Protein AF-A0A948E7R2-F1 (afdb_monomer_lite)

pLDDT: mean 78.19, std 18.69, range [34.69, 97.69]

Sequence (208 aa):
MSPHKNHPVTVGALVSLSLVLFASCGERYSVSENITEEPVVVERSRKVDMLFVIDNSLSSSSPQSLLTSQFAELVRVLRETPGGLPDLHIGVTTTDLGAAPYKIPSCETQGGDGGRLLKGADNNCTNPVGQNYIVDITPARCTVERDNEDQRLCLHHNCTAVNCDPALFPSGGGDNEPAGLQLYTDENGCPRCRNYDRESLKAVFMCL

Foldseek 3Di:
DDDDDDDDDDDDDDDDDDDDDDDDPPPPPPPPPPPPPPPPPPPPQLEDEEEAEDEPPPDDDPPLVVCLVVVVVVQVVCQPPAQGHGWYKYFYHYPLQAPPPDCDVVRRPHRTRVRDTAQADVNPHPPLAPDSIKTKHAFADWDWDADPVGNSATPDIPDDQVSLAQVRDDPPDHDGDDPPFGWDQDPRRGIITISDPPDDPSRSVSRD

Radius of gyration: 34.2 Å; chains: 1; bounding box: 47×87×113 Å

Structure (mmCIF, N/CA/C/O backbone):
data_AF-A0A948E7R2-F1
#
_entry.id   AF-A0A948E7R2-F1
#
loop_
_atom_site.group_PDB
_atom_site.id
_atom_site.type_symbol
_atom_site.label_atom_id
_atom_site.label_alt_id
_atom_site.label_comp_id
_atom_site.label_asym_id
_atom_site.label_entity_id
_atom_site.label_seq_id
_atom_site.pdbx_PDB_ins_code
_atom_site.Cartn_x
_atom_site.Cartn_y
_atom_site.Cartn_z
_atom_site.occupancy
_atom_site.B_iso_or_equiv
_atom_site.auth_seq_id
_atom_site.auth_comp_id
_atom_site.auth_asym_id
_atom_site.auth_atom_id
_atom_site.pdbx_PDB_model_num
ATOM 1 N N . MET A 1 1 ? -13.802 52.605 79.609 1.00 38.91 1 MET A N 1
ATOM 2 C CA . MET A 1 1 ? -12.868 53.742 79.739 1.00 38.91 1 MET A CA 1
ATOM 3 C C . MET A 1 1 ? -12.376 54.143 78.355 1.00 38.91 1 MET A C 1
ATOM 5 O O . MET A 1 1 ? -11.602 53.398 77.773 1.00 38.91 1 MET A O 1
ATOM 9 N N . SER A 1 2 ? -12.820 55.286 77.827 1.00 43.69 2 SER A N 1
ATOM 10 C CA . SER A 1 2 ? -12.013 56.051 76.856 1.00 43.69 2 SER A CA 1
ATOM 11 C C . SER A 1 2 ? -10.837 56.693 77.616 1.00 43.69 2 SER A C 1
ATOM 13 O O . SER A 1 2 ? -10.952 56.844 78.838 1.00 43.69 2 SER A O 1
ATOM 15 N N . PRO A 1 3 ? -9.725 57.084 76.966 1.00 45.56 3 PRO A N 1
ATOM 16 C CA . PRO A 1 3 ? -9.742 58.363 76.247 1.00 45.56 3 PRO A CA 1
ATOM 17 C C . PRO A 1 3 ? -8.817 58.410 75.015 1.00 45.56 3 PRO A C 1
ATOM 19 O O . PRO A 1 3 ? -7.668 57.993 75.067 1.00 45.56 3 PRO A O 1
ATOM 22 N N . HIS A 1 4 ? -9.264 59.043 73.933 1.00 38.91 4 HIS A N 1
ATOM 23 C CA . HIS A 1 4 ? -8.344 59.651 72.972 1.00 38.91 4 HIS A CA 1
ATOM 24 C C . HIS A 1 4 ? -8.796 61.083 72.714 1.00 38.91 4 HIS A C 1
ATOM 26 O O . HIS A 1 4 ? -9.960 61.338 72.410 1.00 38.91 4 HIS A O 1
ATOM 32 N N . LYS A 1 5 ? -7.867 62.014 72.942 1.00 42.50 5 LYS A N 1
ATOM 33 C CA . LYS A 1 5 ? -8.038 63.459 72.821 1.00 42.50 5 LYS A CA 1
ATOM 34 C C . LYS A 1 5 ? -7.177 63.952 71.655 1.00 42.50 5 LYS A C 1
ATOM 36 O O . LYS A 1 5 ? -6.073 63.465 71.439 1.00 42.50 5 LYS A O 1
ATOM 41 N N . ASN A 1 6 ? -7.767 64.887 70.926 1.00 40.12 6 ASN A N 1
ATOM 42 C CA . ASN A 1 6 ? -7.401 65.451 69.627 1.00 40.12 6 ASN A CA 1
ATOM 43 C C . ASN A 1 6 ? -6.081 66.242 69.621 1.00 40.12 6 ASN A C 1
ATOM 45 O O . ASN A 1 6 ? -5.729 66.809 70.653 1.00 40.12 6 ASN A O 1
ATOM 49 N N . HIS A 1 7 ? -5.457 66.414 68.443 1.00 38.66 7 HIS A N 1
ATOM 50 C CA . HIS A 1 7 ? -5.364 67.707 67.723 1.00 38.66 7 HIS A CA 1
ATOM 51 C C . HIS A 1 7 ? -4.535 67.615 66.405 1.00 38.66 7 HIS A C 1
ATOM 53 O O . HIS A 1 7 ? -3.902 66.590 66.169 1.00 38.66 7 HIS A O 1
ATOM 59 N N . PRO A 1 8 ? -4.620 68.626 65.506 1.00 57.41 8 PRO A N 1
ATOM 60 C CA . PRO A 1 8 ? -4.554 68.501 64.046 1.00 57.41 8 PRO A CA 1
ATOM 61 C C . PRO A 1 8 ? -3.314 69.185 63.446 1.00 57.41 8 PRO A C 1
ATOM 63 O O . PRO A 1 8 ? -2.658 69.951 64.143 1.00 57.41 8 PRO A O 1
ATOM 66 N N . VAL A 1 9 ? -3.074 69.034 62.135 1.00 45.12 9 VAL A N 1
ATOM 67 C CA . VAL A 1 9 ? -2.303 70.017 61.343 1.00 45.12 9 VAL A CA 1
ATOM 68 C C . VAL A 1 9 ? -2.821 70.101 59.897 1.00 45.12 9 VAL A C 1
ATOM 70 O O . VAL A 1 9 ? -3.310 69.136 59.318 1.00 45.12 9 VAL A O 1
ATOM 73 N N . THR A 1 10 ? -2.724 71.321 59.385 1.00 40.59 10 THR A N 1
ATOM 74 C CA . THR A 1 10 ? -3.260 71.989 58.198 1.00 40.59 10 THR A CA 1
ATOM 75 C C . THR A 1 10 ? -2.296 72.043 56.991 1.00 40.59 10 THR A C 1
ATOM 77 O O . THR A 1 10 ? -1.094 72.152 57.185 1.00 40.59 10 THR A O 1
ATOM 80 N N . VAL A 1 11 ? -2.886 72.168 55.786 1.00 42.88 11 VAL A N 1
ATOM 81 C CA . VAL A 1 11 ? -2.523 73.043 54.628 1.00 42.88 11 VAL A CA 1
ATOM 82 C C . VAL A 1 11 ? -1.308 72.733 53.724 1.00 42.88 11 VAL A C 1
ATOM 84 O O . VAL A 1 11 ? -0.178 72.601 54.173 1.00 42.88 11 VAL A O 1
ATOM 87 N N . GLY A 1 12 ? -1.573 72.854 52.408 1.00 34.69 12 GLY A N 1
ATOM 88 C CA . GLY A 1 12 ? -0.636 73.264 51.343 1.00 34.69 12 GLY A CA 1
ATOM 89 C C . GLY A 1 12 ? -0.285 72.143 50.359 1.00 34.69 12 GLY A C 1
ATOM 90 O O . GLY A 1 12 ? -0.140 71.007 50.776 1.00 34.69 12 GLY A O 1
ATOM 91 N N . ALA A 1 13 ? -0.079 72.324 49.055 1.00 39.47 13 ALA A N 1
ATOM 92 C CA . ALA A 1 13 ? -0.287 73.377 48.061 1.00 39.47 13 ALA A CA 1
ATOM 93 C C . ALA A 1 13 ? 0.091 72.737 46.696 1.00 39.47 13 ALA A C 1
ATOM 95 O O . ALA A 1 13 ? 0.878 71.797 46.679 1.00 39.47 13 ALA A O 1
ATOM 96 N N . LEU A 1 14 ? -0.402 73.315 45.590 1.00 40.69 14 LEU A N 1
ATOM 97 C CA . LEU A 1 14 ? 0.104 73.211 44.202 1.00 40.69 14 LEU A CA 1
ATOM 98 C C . LEU A 1 14 ? 0.048 71.842 43.498 1.00 40.69 14 LEU A C 1
ATOM 100 O O . LEU A 1 14 ? 0.834 70.974 43.828 1.00 40.69 14 LEU A O 1
ATOM 104 N N . VAL A 1 15 ? -0.716 71.741 42.399 1.00 41.75 15 VAL A N 1
ATOM 105 C CA . VAL A 1 15 ? -0.177 71.338 41.080 1.00 41.75 15 VAL A CA 1
ATOM 106 C C . VAL A 1 15 ? -1.030 71.981 39.983 1.00 41.75 15 VAL A C 1
ATOM 108 O O . VAL A 1 15 ? -2.256 71.897 39.977 1.00 41.75 15 VAL A O 1
ATOM 111 N N . SER A 1 16 ? -0.341 72.668 39.081 1.00 43.84 16 SER A N 1
ATOM 112 C CA . SER A 1 16 ? -0.829 73.312 37.872 1.00 43.84 16 SER A CA 1
ATOM 113 C C . SER A 1 16 ? -0.722 72.391 36.651 1.00 43.84 16 SER A C 1
ATOM 115 O O . SER A 1 16 ? 0.009 71.405 36.654 1.00 43.84 16 SER A O 1
ATOM 117 N N . LEU A 1 17 ? -1.363 72.854 35.574 1.00 43.69 17 LEU A N 1
ATOM 118 C CA . LEU A 1 17 ? -1.094 72.567 34.163 1.00 43.69 17 LEU A CA 1
ATOM 119 C C . LEU A 1 17 ? -2.011 71.536 33.488 1.00 43.69 17 LEU A C 1
ATOM 121 O O . LEU A 1 17 ? -1.749 70.340 33.411 1.00 43.69 17 LEU A O 1
ATOM 125 N N . SER A 1 18 ? -3.091 72.091 32.936 1.00 44.38 18 SER A N 1
ATOM 126 C CA . SER A 1 18 ? -4.000 71.483 31.973 1.00 44.38 18 SER A CA 1
ATOM 127 C C . SER A 1 18 ? -3.259 70.937 30.751 1.00 44.38 18 SER A C 1
ATOM 129 O O . SER A 1 18 ? -2.649 71.696 29.996 1.00 44.38 18 SER A O 1
ATOM 131 N N . LEU A 1 19 ? -3.397 69.632 30.517 1.00 45.38 19 LEU A N 1
ATOM 132 C CA . LEU A 1 19 ? -3.100 68.990 29.242 1.00 45.38 19 LEU A CA 1
ATOM 133 C C . LEU A 1 19 ? -4.418 68.857 28.466 1.00 45.38 19 LEU A C 1
ATOM 135 O O . LEU A 1 19 ? -5.336 68.158 28.894 1.00 45.38 19 LEU A O 1
ATOM 139 N N . VAL A 1 20 ? -4.528 69.570 27.347 1.00 55.97 20 VAL A N 1
ATOM 140 C CA . VAL A 1 20 ? -5.668 69.486 26.426 1.00 55.97 20 VAL A CA 1
ATOM 141 C C . VAL A 1 20 ? -5.597 68.139 25.703 1.00 55.97 20 VAL A C 1
ATOM 143 O O . VAL A 1 20 ? -4.775 67.962 24.807 1.00 55.97 20 VAL A O 1
ATOM 146 N N . LEU A 1 21 ? -6.445 67.184 26.091 1.00 50.78 21 LEU A N 1
ATOM 147 C CA . LEU A 1 21 ? -6.711 65.991 25.289 1.00 50.78 21 LEU A CA 1
ATOM 148 C C . LEU A 1 21 ? -7.877 66.279 24.343 1.00 50.78 21 LEU A C 1
ATOM 150 O O . LEU A 1 21 ? -8.996 66.550 24.773 1.00 50.78 21 LEU A O 1
ATOM 154 N N . PHE A 1 22 ? -7.597 66.213 23.043 1.00 46.28 22 PHE A N 1
ATOM 155 C CA . PHE A 1 22 ? -8.612 66.197 22.000 1.00 46.28 22 PHE A CA 1
ATOM 156 C C . PHE A 1 22 ? -9.535 64.994 22.218 1.00 46.28 22 PHE A C 1
ATOM 158 O O . PHE A 1 22 ? -9.115 63.843 22.098 1.00 46.28 22 PHE A O 1
ATOM 165 N N . ALA A 1 23 ? -10.80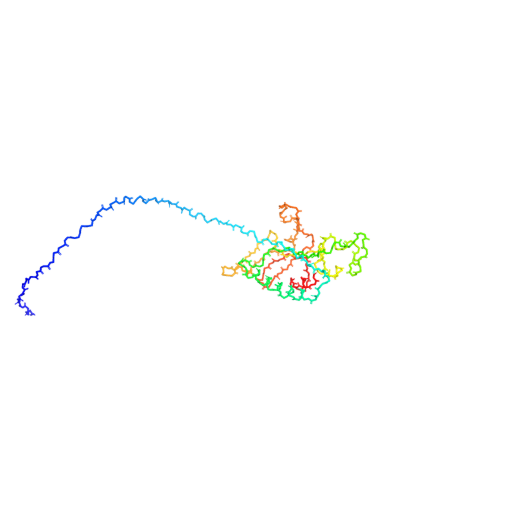1 65.262 22.527 1.00 51.78 23 ALA A N 1
ATOM 166 C CA . ALA A 1 23 ? -11.851 64.262 22.461 1.00 51.78 23 ALA A CA 1
ATOM 167 C C . ALA A 1 23 ? -12.117 63.934 20.983 1.00 51.78 23 ALA A C 1
ATOM 169 O O . ALA A 1 23 ? -12.860 64.637 20.304 1.00 51.78 23 ALA A O 1
ATOM 170 N N . SER A 1 24 ? -11.497 62.871 20.471 1.00 42.41 24 SER A N 1
ATOM 171 C CA . SER A 1 24 ? -12.031 62.159 19.312 1.00 42.41 24 SER A CA 1
ATOM 172 C C . SER A 1 24 ? -12.995 61.102 19.843 1.00 42.41 24 SER A C 1
ATOM 174 O O . SER A 1 24 ? -12.583 60.012 20.237 1.00 42.41 24 SER A O 1
ATOM 176 N N . CYS A 1 25 ? -14.288 61.427 19.891 1.00 53.16 25 CYS A N 1
ATOM 177 C CA . CYS A 1 25 ? -15.311 60.387 19.853 1.00 53.16 25 CYS A CA 1
ATOM 178 C C . CYS A 1 25 ? -15.358 59.871 18.414 1.00 53.16 25 CYS A C 1
ATOM 180 O O . CYS A 1 25 ? -16.133 60.350 17.592 1.00 53.16 25 CYS A O 1
ATOM 182 N N . GLY A 1 26 ? -14.479 58.926 18.088 1.00 49.81 26 GLY A N 1
ATOM 183 C CA . GLY A 1 26 ? -14.780 57.993 17.015 1.00 49.81 26 GLY A CA 1
ATOM 184 C C . GLY A 1 26 ? -15.913 57.114 17.519 1.00 49.81 26 GLY A C 1
ATOM 185 O O . GLY A 1 26 ? -15.701 56.344 18.457 1.00 49.81 26 GLY A O 1
ATOM 186 N N . GLU A 1 27 ? -17.108 57.279 16.954 1.00 49.50 27 GLU A N 1
ATOM 187 C CA . GLU A 1 27 ? -18.241 56.385 17.179 1.00 49.50 27 GLU A CA 1
ATOM 188 C C . GLU A 1 27 ? -17.737 54.955 16.947 1.00 49.50 27 GLU A C 1
ATOM 190 O O . GLU A 1 27 ? -17.432 54.559 15.818 1.00 49.50 27 GLU A O 1
ATOM 195 N N . ARG A 1 28 ? -17.545 54.185 18.023 1.00 47.19 28 ARG A N 1
ATOM 196 C CA . ARG A 1 28 ? -17.219 52.768 17.894 1.00 47.19 28 ARG A CA 1
ATOM 197 C C . ARG A 1 28 ? -18.498 52.078 17.458 1.00 47.19 28 ARG A C 1
ATOM 199 O O . ARG A 1 28 ? -19.268 51.610 18.288 1.00 47.19 28 ARG A O 1
ATOM 206 N N . TYR A 1 29 ? -18.725 52.037 16.152 1.00 45.72 29 TYR A N 1
ATOM 207 C CA . TYR A 1 29 ? -19.696 51.131 15.573 1.00 45.72 29 TYR A CA 1
ATOM 208 C C . TYR A 1 29 ? -19.147 49.715 15.749 1.00 45.72 29 TYR A C 1
ATOM 210 O O . TYR A 1 29 ? -18.348 49.224 14.953 1.00 45.72 29 TYR A O 1
ATOM 218 N N . SER A 1 30 ? -19.503 49.081 16.861 1.00 44.69 30 SER A N 1
ATOM 219 C CA . SER A 1 30 ? -19.332 47.648 17.025 1.00 44.69 30 SER A CA 1
ATOM 220 C C . SER A 1 30 ? -20.336 46.977 16.097 1.00 44.69 30 SER A C 1
ATOM 222 O O . SER A 1 30 ? -21.501 46.806 16.460 1.00 44.69 30 SER A O 1
ATOM 224 N N . VAL A 1 31 ? -19.893 46.614 14.891 1.00 51.75 31 VAL A N 1
ATOM 225 C CA . VAL A 1 31 ? -20.566 45.554 14.147 1.00 51.75 31 VAL A CA 1
ATOM 226 C C . VAL A 1 31 ? -20.395 44.306 15.000 1.00 51.75 31 VAL A C 1
ATOM 228 O O . VAL A 1 31 ? -19.332 43.694 15.032 1.00 51.75 31 VAL A O 1
ATOM 231 N N . SER A 1 32 ? -21.425 43.975 15.770 1.00 51.28 32 SER A N 1
ATOM 232 C CA . SER A 1 32 ? -21.581 42.632 16.305 1.00 51.28 32 SER A CA 1
ATOM 233 C C . SER A 1 32 ? -21.959 41.752 15.122 1.00 51.28 32 SER A C 1
ATOM 235 O O . SER A 1 32 ? -23.129 41.412 14.946 1.00 51.28 32 SER A O 1
ATOM 237 N N . GLU A 1 33 ? -20.989 41.426 14.267 1.00 54.66 33 GLU A N 1
ATOM 238 C CA . GLU A 1 33 ? -21.146 40.256 13.422 1.00 54.66 33 GLU A CA 1
ATOM 239 C C . GLU A 1 33 ? -21.198 39.086 14.395 1.00 54.66 33 GLU A C 1
ATOM 241 O O . GLU A 1 33 ? -20.201 38.709 15.008 1.00 54.66 33 GLU A O 1
ATOM 246 N N . ASN A 1 34 ? -22.401 38.554 14.596 1.00 52.09 34 ASN A N 1
ATOM 247 C CA . ASN A 1 34 ? -22.571 37.203 15.096 1.00 52.09 34 ASN A CA 1
ATOM 248 C C . ASN A 1 34 ? -22.001 36.291 13.999 1.00 52.09 34 ASN A C 1
ATOM 250 O O . ASN A 1 34 ? -22.745 35.719 13.200 1.00 52.09 34 ASN A O 1
ATOM 254 N N . ILE A 1 35 ? -20.670 36.225 13.900 1.00 58.62 35 ILE A N 1
ATOM 255 C CA . ILE A 1 35 ? -19.986 35.211 13.113 1.00 58.62 35 ILE A CA 1
ATOM 256 C C . ILE A 1 35 ? -20.282 33.927 13.863 1.00 58.62 35 ILE A C 1
ATOM 258 O O . ILE A 1 35 ? -19.648 33.584 14.858 1.00 58.62 35 ILE A O 1
ATOM 262 N N . THR A 1 36 ? -21.350 33.269 13.433 1.00 57.88 36 THR A N 1
ATOM 263 C CA . THR A 1 36 ? -21.585 31.889 13.807 1.00 57.88 36 THR A CA 1
ATOM 264 C C . THR A 1 36 ? -20.515 31.142 13.031 1.00 57.88 36 THR A C 1
ATOM 266 O O . THR A 1 36 ? -20.666 30.919 11.832 1.00 57.88 36 THR A O 1
ATOM 269 N N . GLU A 1 37 ? -19.373 30.888 13.670 1.00 64.50 37 GLU A N 1
ATOM 270 C CA . GLU A 1 37 ? -18.406 29.918 13.171 1.00 64.50 37 GLU A CA 1
ATOM 271 C C . GLU A 1 37 ? -19.122 28.566 13.199 1.00 64.50 37 GLU A C 1
ATOM 273 O O . GLU A 1 37 ? -19.055 27.823 14.175 1.00 64.50 37 GLU A O 1
ATOM 278 N N . GLU A 1 38 ? -19.902 28.269 12.158 1.00 64.94 38 GLU A N 1
ATOM 279 C CA . GLU A 1 38 ? -20.261 26.888 11.897 1.00 64.94 38 GLU A CA 1
ATOM 280 C C . GLU A 1 38 ? -18.937 26.164 11.656 1.00 64.94 38 GLU A C 1
ATOM 282 O O . GLU A 1 38 ? -18.190 26.556 10.750 1.00 64.94 38 GLU A O 1
ATOM 287 N N . PRO A 1 39 ? -18.588 25.156 12.474 1.00 60.91 39 PRO A N 1
ATOM 288 C CA . PRO A 1 39 ? -17.403 24.373 12.214 1.00 60.91 39 PRO A CA 1
ATOM 289 C C . PRO A 1 39 ? -17.608 23.728 10.849 1.00 60.91 39 PRO A C 1
ATOM 291 O O . PRO A 1 39 ? -18.424 22.821 10.689 1.00 60.91 39 PRO A O 1
ATOM 294 N N . VAL A 1 40 ? -16.883 24.217 9.845 1.00 60.34 40 VAL A N 1
ATOM 295 C CA . VAL A 1 40 ? -16.792 23.532 8.565 1.00 60.34 40 VAL A CA 1
ATOM 296 C C . VAL A 1 40 ? -16.076 22.223 8.867 1.00 60.34 40 VAL A C 1
ATOM 298 O O . VAL A 1 40 ? -14.850 22.179 8.986 1.00 60.34 40 VAL A O 1
ATOM 301 N N . VAL A 1 41 ? -16.853 21.154 9.045 1.00 54.31 41 VAL A N 1
ATOM 302 C CA . VAL A 1 41 ? -16.334 19.791 9.102 1.00 54.31 41 VAL A CA 1
ATOM 303 C C . VAL A 1 41 ? -15.856 19.477 7.694 1.00 54.31 41 VAL A C 1
ATOM 305 O O . VAL A 1 41 ? -16.598 18.997 6.840 1.00 54.31 41 VAL A O 1
ATOM 308 N N . VAL A 1 42 ? -14.603 19.832 7.414 1.00 52.81 42 VAL A N 1
ATOM 309 C CA . VAL A 1 42 ? -13.914 19.320 6.239 1.00 52.81 42 VAL A CA 1
ATOM 310 C C . VAL A 1 42 ? -13.680 17.845 6.530 1.00 52.81 42 VAL A C 1
ATOM 312 O O . VAL A 1 42 ? -12.720 17.490 7.216 1.00 52.81 42 VAL A O 1
ATOM 315 N N . GLU A 1 43 ? -14.576 16.993 6.033 1.00 53.50 43 GLU A N 1
ATOM 316 C CA . GLU A 1 43 ? -14.342 15.556 5.895 1.00 53.50 43 GLU A CA 1
ATOM 317 C C . GLU A 1 43 ? -13.110 15.390 5.000 1.00 53.50 43 GLU A C 1
ATOM 319 O O . GLU A 1 43 ? -13.190 15.345 3.770 1.00 53.50 43 GLU A O 1
ATOM 324 N N . ARG A 1 44 ? -11.921 15.419 5.611 1.00 60.19 44 ARG A N 1
ATOM 325 C CA . ARG A 1 44 ? -10.674 15.189 4.894 1.00 60.19 44 ARG A CA 1
ATOM 326 C C . ARG A 1 44 ? -10.725 13.758 4.395 1.00 60.19 44 ARG A C 1
ATOM 328 O O . ARG A 1 44 ? -10.590 12.831 5.186 1.00 60.19 44 ARG A O 1
ATOM 335 N N . SER A 1 45 ? -10.899 13.593 3.085 1.00 68.56 45 SER A N 1
ATOM 336 C CA . SER A 1 45 ? -10.689 12.307 2.426 1.00 68.56 45 SER A CA 1
ATOM 337 C C . SER A 1 45 ? -9.314 11.780 2.835 1.00 68.56 45 SER A C 1
ATOM 339 O O . SER A 1 45 ? -8.296 12.421 2.575 1.00 68.56 45 SER A O 1
ATOM 341 N N . ARG A 1 46 ? -9.286 10.636 3.525 1.00 84.50 46 ARG A N 1
ATOM 342 C CA . ARG A 1 46 ? -8.054 9.970 3.971 1.00 84.50 46 ARG A CA 1
ATOM 343 C C . ARG A 1 46 ? -7.672 8.854 3.008 1.00 84.50 46 ARG A C 1
ATOM 345 O O . ARG A 1 46 ? -7.319 7.770 3.447 1.00 84.50 46 ARG A O 1
ATOM 352 N N . LYS A 1 47 ? -7.792 9.129 1.710 1.00 88.56 47 LYS A N 1
ATOM 353 C CA . LYS A 1 47 ? -7.445 8.219 0.618 1.00 88.56 47 LYS A CA 1
ATOM 354 C C . LYS A 1 47 ? -6.214 8.747 -0.093 1.00 88.56 47 LYS A C 1
ATOM 356 O O . LYS A 1 47 ? -6.180 9.929 -0.440 1.00 88.56 47 LYS A O 1
ATOM 361 N N . VAL A 1 48 ? -5.208 7.900 -0.254 1.00 90.31 48 VAL A N 1
ATOM 362 C CA . VAL A 1 48 ? -3.931 8.276 -0.849 1.00 90.31 48 VAL A CA 1
ATOM 363 C C . VAL A 1 48 ? -3.490 7.203 -1.832 1.00 90.31 48 VAL A C 1
ATOM 365 O O . VAL A 1 48 ? -3.152 6.088 -1.440 1.00 90.31 48 VAL A O 1
ATOM 368 N N . ASP A 1 49 ? -3.404 7.602 -3.094 1.00 92.94 49 ASP A N 1
ATOM 369 C CA . ASP A 1 49 ? -2.804 6.801 -4.151 1.00 92.94 49 ASP A CA 1
ATOM 370 C C . ASP A 1 49 ? -1.346 7.235 -4.332 1.00 92.94 49 ASP A C 1
ATOM 372 O O . ASP A 1 49 ? -1.046 8.423 -4.493 1.00 92.94 49 ASP A O 1
ATOM 376 N N . MET A 1 50 ? -0.420 6.282 -4.289 1.00 92.94 50 MET A N 1
ATOM 377 C CA . MET A 1 50 ? 1.010 6.524 -4.464 1.00 92.94 50 MET A CA 1
ATOM 378 C C . MET A 1 50 ? 1.537 5.723 -5.646 1.00 92.94 50 MET A C 1
ATOM 380 O O . MET A 1 50 ? 1.472 4.495 -5.656 1.00 92.94 50 MET A O 1
ATOM 384 N N . LEU A 1 51 ? 2.118 6.419 -6.620 1.00 94.31 51 LEU A N 1
ATOM 385 C CA . LEU A 1 51 ? 2.828 5.799 -7.732 1.00 94.31 51 LEU A CA 1
ATOM 386 C C . LEU A 1 51 ? 4.328 6.057 -7.595 1.00 94.31 51 LEU A C 1
ATOM 388 O O . LEU A 1 51 ? 4.785 7.196 -7.699 1.00 94.31 51 LEU A O 1
ATOM 392 N N . PHE A 1 52 ? 5.094 4.990 -7.393 1.00 91.44 52 PHE A N 1
ATOM 393 C CA . PHE A 1 52 ? 6.550 5.031 -7.412 1.00 91.44 52 PHE A CA 1
ATOM 394 C C . PHE A 1 52 ? 7.038 4.767 -8.833 1.00 91.44 52 PHE A C 1
ATOM 396 O O . PHE A 1 52 ? 6.876 3.668 -9.359 1.00 91.44 52 PHE A O 1
ATOM 403 N N . VAL A 1 53 ? 7.639 5.781 -9.451 1.00 90.69 53 VAL A N 1
ATOM 404 C CA . VAL A 1 53 ? 8.280 5.666 -10.765 1.00 90.69 53 VAL A CA 1
ATOM 405 C C . VAL A 1 53 ? 9.782 5.525 -10.539 1.00 90.69 53 VAL A C 1
ATOM 407 O O . VAL A 1 53 ? 10.447 6.486 -10.151 1.00 90.69 53 VAL A O 1
ATOM 410 N N . ILE A 1 54 ? 10.303 4.316 -10.728 1.00 85.31 54 ILE A N 1
ATOM 411 C CA . ILE A 1 54 ? 11.705 3.983 -10.477 1.00 85.31 54 ILE A CA 1
ATOM 412 C C . ILE A 1 54 ? 12.487 4.089 -11.782 1.00 85.31 54 ILE A C 1
ATOM 414 O O . ILE A 1 54 ? 12.208 3.388 -12.752 1.00 85.31 54 ILE A O 1
ATOM 418 N N . ASP A 1 55 ? 13.507 4.940 -11.791 1.00 82.31 55 ASP A N 1
ATOM 419 C CA . ASP A 1 55 ? 14.488 4.932 -12.867 1.00 82.31 55 ASP A CA 1
ATOM 420 C C . ASP A 1 55 ? 15.391 3.698 -12.724 1.00 82.31 55 ASP A C 1
ATOM 422 O O . ASP A 1 55 ? 16.136 3.564 -11.750 1.00 82.31 55 ASP A O 1
ATOM 426 N N . ASN A 1 56 ? 15.279 2.772 -13.676 1.00 74.19 56 ASN A N 1
ATOM 427 C CA . ASN A 1 56 ? 16.085 1.555 -13.766 1.00 74.19 56 ASN A CA 1
ATOM 428 C C . ASN A 1 56 ? 17.155 1.646 -14.867 1.00 74.19 56 ASN A C 1
ATOM 430 O O . ASN A 1 56 ? 17.737 0.625 -15.243 1.00 74.19 56 ASN A O 1
ATOM 434 N N . SER A 1 57 ? 17.432 2.850 -15.379 1.00 72.31 57 SER A N 1
ATOM 435 C CA . SER A 1 57 ? 18.533 3.068 -16.310 1.00 72.31 57 SER A CA 1
ATOM 436 C C . SER A 1 57 ? 19.882 2.717 -15.672 1.00 72.31 57 SER A C 1
ATOM 438 O O . SER A 1 57 ? 20.071 2.746 -14.452 1.00 72.31 57 SER A O 1
ATOM 440 N N . LEU A 1 58 ? 20.840 2.320 -16.512 1.00 64.19 58 LEU A N 1
ATOM 441 C CA . LEU A 1 58 ? 22.154 1.833 -16.096 1.00 64.19 58 LEU A CA 1
ATOM 442 C C . LEU A 1 58 ? 23.031 2.952 -15.513 1.00 64.19 58 LEU A C 1
ATOM 444 O O . LEU A 1 58 ? 23.987 3.410 -16.135 1.00 64.19 58 LEU A O 1
ATOM 448 N N . SER A 1 59 ? 22.753 3.353 -14.274 1.00 57.66 59 SER A N 1
ATOM 449 C CA . SER A 1 59 ? 23.710 4.044 -13.415 1.00 57.66 59 SER A CA 1
ATOM 450 C C . SER A 1 59 ? 23.523 3.646 -11.945 1.00 57.66 59 SER A C 1
ATOM 452 O O . SER A 1 59 ? 22.636 4.127 -11.250 1.00 57.66 59 SER A O 1
ATOM 454 N N . SER A 1 60 ? 24.406 2.749 -11.488 1.00 50.19 60 SER A N 1
ATOM 455 C CA . SER A 1 60 ? 24.835 2.527 -10.095 1.00 50.19 60 SER A CA 1
ATOM 456 C C . SER A 1 60 ? 23.758 2.430 -8.996 1.00 50.19 60 SER A C 1
ATOM 458 O O . SER A 1 60 ? 23.456 3.410 -8.328 1.00 50.19 60 SER A O 1
ATOM 460 N N . SER A 1 61 ? 23.262 1.214 -8.745 1.00 53.41 61 SER A N 1
ATOM 461 C CA . SER A 1 61 ? 23.310 0.469 -7.460 1.00 53.41 61 SER A CA 1
ATOM 462 C C . SER A 1 61 ? 23.110 1.155 -6.082 1.00 53.41 61 SER A C 1
ATOM 464 O O . SER A 1 61 ? 23.408 0.530 -5.067 1.00 53.41 61 SER A O 1
ATOM 466 N N . SER A 1 62 ? 22.610 2.383 -5.974 1.00 53.25 62 SER A N 1
ATOM 467 C CA . SER A 1 62 ? 22.367 3.081 -4.695 1.00 53.25 62 SER A CA 1
ATOM 468 C C . SER A 1 62 ? 20.958 3.672 -4.483 1.00 53.25 62 SER A C 1
ATOM 470 O O . SER A 1 62 ? 20.611 3.889 -3.320 1.00 53.25 62 SER A O 1
ATOM 472 N N . PRO A 1 63 ? 20.092 3.878 -5.502 1.00 58.72 63 PRO A N 1
ATOM 473 C CA . PRO A 1 63 ? 18.742 4.401 -5.262 1.00 58.72 63 PRO A CA 1
ATOM 474 C C . PRO A 1 63 ? 17.819 3.426 -4.521 1.00 58.72 63 PRO A C 1
ATOM 476 O O . PRO A 1 63 ? 17.025 3.849 -3.686 1.00 58.72 63 PRO A O 1
ATOM 479 N N . GLN A 1 64 ? 17.938 2.118 -4.767 1.00 59.25 64 GLN A N 1
ATOM 480 C CA . GLN A 1 64 ? 17.003 1.125 -4.216 1.00 59.25 64 GLN A CA 1
ATOM 481 C C . GLN A 1 64 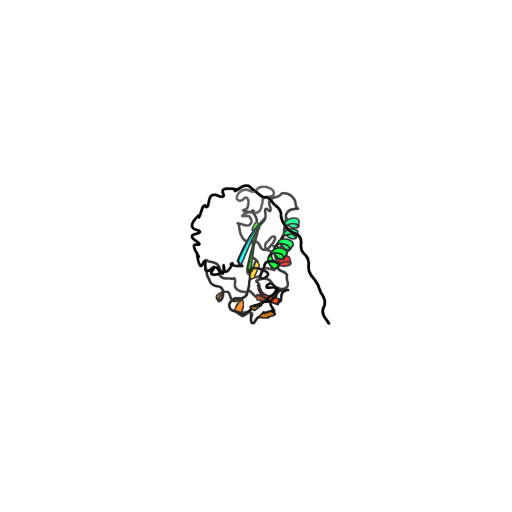? 17.135 0.954 -2.695 1.00 59.25 64 GLN A C 1
ATOM 483 O O . GLN A 1 64 ? 16.125 0.843 -2.000 1.00 59.25 64 GLN A O 1
ATOM 488 N N . SER A 1 65 ? 18.354 1.006 -2.143 1.00 62.50 65 SER A N 1
ATOM 489 C CA . SER A 1 65 ? 18.564 0.934 -0.688 1.00 62.50 65 SER A CA 1
ATOM 490 C C . SER A 1 65 ? 18.097 2.206 0.030 1.00 62.50 65 SER A C 1
ATOM 492 O O . SER A 1 65 ? 17.563 2.127 1.139 1.00 62.50 65 SER A O 1
ATOM 494 N N . LEU A 1 66 ? 18.221 3.374 -0.611 1.00 69.50 66 LEU A N 1
ATOM 495 C CA . LEU A 1 66 ? 17.677 4.623 -0.083 1.00 69.50 66 LEU A CA 1
ATOM 496 C C . LEU A 1 66 ? 16.143 4.621 -0.122 1.00 69.50 66 LEU A C 1
ATOM 498 O O . LEU A 1 66 ? 15.523 4.916 0.898 1.00 69.50 66 LEU A O 1
ATOM 502 N N . LEU A 1 67 ? 15.534 4.229 -1.246 1.00 74.69 67 LEU A N 1
ATOM 503 C CA . LEU A 1 67 ? 14.076 4.095 -1.391 1.00 74.69 67 LEU A CA 1
ATOM 504 C C . LEU A 1 67 ? 13.497 3.139 -0.344 1.00 74.69 67 LEU A C 1
ATOM 506 O O . LEU A 1 67 ? 12.536 3.478 0.338 1.00 74.69 67 LEU A O 1
ATOM 510 N N . THR A 1 68 ? 14.162 2.004 -0.134 1.00 70.94 68 THR A N 1
ATOM 511 C CA . THR A 1 68 ? 13.861 1.037 0.930 1.00 70.94 68 THR A CA 1
ATOM 512 C C . THR A 1 68 ? 13.821 1.690 2.313 1.00 70.94 68 THR A C 1
ATOM 514 O O . THR A 1 68 ? 12.854 1.544 3.064 1.00 70.94 68 THR A O 1
ATOM 517 N N . SER A 1 69 ? 14.889 2.413 2.668 1.00 72.94 69 SER A N 1
ATOM 518 C CA . SER A 1 69 ? 15.010 3.032 3.991 1.00 72.94 69 SER A CA 1
ATOM 519 C C . SER A 1 69 ? 13.993 4.158 4.202 1.00 72.94 69 SER A C 1
ATOM 521 O O . SER A 1 69 ? 13.421 4.268 5.285 1.00 72.94 69 SER A O 1
ATOM 523 N N . GLN A 1 70 ? 13.705 4.939 3.158 1.00 85.06 70 GLN A N 1
ATOM 524 C CA . GLN A 1 70 ? 12.769 6.057 3.231 1.00 85.06 70 GLN A CA 1
ATOM 525 C C . GLN A 1 70 ? 11.309 5.614 3.160 1.00 85.06 70 GLN A C 1
ATOM 527 O O . GLN A 1 70 ? 10.458 6.268 3.753 1.00 85.06 70 GLN A O 1
ATOM 532 N N . PHE A 1 71 ? 10.996 4.490 2.512 1.00 86.94 71 PHE A N 1
ATOM 533 C CA . PHE A 1 71 ? 9.629 3.975 2.494 1.00 86.94 71 PHE A CA 1
ATOM 534 C C . PHE A 1 71 ? 9.159 3.559 3.889 1.00 86.94 71 PHE A C 1
ATOM 536 O O . PHE A 1 71 ? 8.038 3.865 4.289 1.00 86.94 71 PHE A O 1
ATOM 543 N N . ALA A 1 72 ? 10.024 2.897 4.663 1.00 84.62 72 ALA A N 1
ATOM 544 C CA . ALA A 1 72 ? 9.697 2.543 6.042 1.00 84.62 72 ALA A CA 1
ATOM 545 C C . ALA A 1 72 ? 9.363 3.790 6.879 1.00 84.62 72 ALA A C 1
ATOM 547 O O . ALA A 1 72 ? 8.413 3.773 7.661 1.00 84.62 72 ALA A O 1
ATOM 548 N N . GLU A 1 73 ? 10.113 4.870 6.668 1.00 89.25 73 GLU A N 1
ATOM 549 C CA . GLU A 1 73 ? 9.893 6.150 7.333 1.00 89.25 73 GLU A CA 1
ATOM 550 C C . GLU A 1 73 ? 8.613 6.847 6.853 1.00 89.25 73 GLU A C 1
ATOM 552 O O . GLU A 1 73 ? 7.833 7.333 7.668 1.00 89.25 73 GLU A O 1
ATOM 557 N N . LEU A 1 74 ? 8.334 6.819 5.548 1.00 89.56 74 LEU A N 1
ATOM 558 C CA . LEU A 1 74 ? 7.082 7.312 4.978 1.00 89.56 74 LEU A CA 1
ATOM 559 C C . LEU A 1 74 ? 5.877 6.609 5.612 1.00 89.56 74 LEU A C 1
ATOM 561 O O . LEU A 1 74 ? 4.968 7.273 6.105 1.00 89.56 74 LEU A O 1
ATOM 565 N N . VAL A 1 75 ? 5.878 5.273 5.651 1.00 87.88 75 VAL A N 1
ATOM 566 C CA . VAL A 1 75 ? 4.785 4.499 6.260 1.00 87.88 75 VAL A CA 1
ATOM 567 C C . VAL A 1 75 ? 4.645 4.822 7.746 1.00 87.88 75 VAL A C 1
ATOM 569 O O . VAL A 1 75 ? 3.519 4.960 8.222 1.00 87.88 75 VAL A O 1
ATOM 572 N N . ARG A 1 76 ? 5.756 4.991 8.476 1.00 89.31 76 ARG A N 1
ATOM 573 C CA . ARG A 1 76 ? 5.734 5.413 9.885 1.00 89.31 76 ARG A CA 1
ATOM 574 C C . ARG A 1 76 ? 5.024 6.759 10.045 1.00 89.31 76 ARG A C 1
ATOM 576 O O . ARG A 1 76 ? 4.073 6.850 10.816 1.00 89.31 76 ARG A O 1
ATOM 583 N N . VAL A 1 77 ? 5.420 7.768 9.270 1.00 89.94 77 VAL A N 1
ATOM 584 C CA . VAL A 1 77 ? 4.806 9.105 9.308 1.00 89.94 77 VAL A CA 1
ATOM 585 C C . VAL A 1 77 ? 3.320 9.044 8.954 1.00 89.94 77 VAL A C 1
ATOM 587 O O . VAL A 1 77 ? 2.508 9.668 9.632 1.00 89.94 77 VAL A O 1
ATOM 590 N N . LEU A 1 78 ? 2.934 8.256 7.945 1.00 89.38 78 LEU A N 1
ATOM 591 C CA . LEU A 1 78 ? 1.525 8.076 7.577 1.00 89.38 78 LEU A CA 1
ATOM 592 C C . LEU A 1 78 ? 0.706 7.461 8.719 1.00 89.38 78 LEU A C 1
ATOM 594 O O . LEU A 1 78 ? -0.407 7.919 8.974 1.00 89.38 78 LEU A O 1
ATOM 598 N N . ARG A 1 79 ? 1.252 6.469 9.435 1.00 87.88 79 ARG A N 1
ATOM 599 C CA . ARG A 1 79 ? 0.596 5.857 10.607 1.00 87.88 79 ARG A CA 1
ATOM 600 C C . ARG A 1 79 ? 0.428 6.829 11.766 1.00 87.88 79 ARG A C 1
ATOM 602 O O . ARG A 1 79 ? -0.548 6.721 12.502 1.00 87.88 79 ARG A O 1
ATOM 609 N N . GLU A 1 80 ? 1.364 7.757 11.924 1.00 87.31 80 GLU A N 1
ATOM 610 C CA . GLU A 1 80 ? 1.352 8.763 12.988 1.00 87.31 80 GLU A CA 1
ATOM 611 C C . GLU A 1 80 ? 0.392 9.924 12.711 1.00 87.31 80 GLU A C 1
ATOM 613 O O . GLU A 1 80 ? 0.095 10.703 13.620 1.00 87.31 80 GLU A O 1
ATOM 618 N N . THR A 1 81 ? -0.145 10.033 11.491 1.00 86.38 81 THR A N 1
ATOM 619 C CA . THR A 1 81 ? -1.156 11.050 11.194 1.00 86.38 81 THR A CA 1
ATOM 620 C C . THR A 1 81 ? -2.437 10.833 12.016 1.00 86.38 81 THR A C 1
ATOM 622 O O . THR A 1 81 ? -2.815 9.688 12.296 1.00 86.38 81 THR A O 1
ATOM 625 N N . PRO A 1 82 ? -3.144 11.914 12.407 1.00 81.56 82 PRO A N 1
ATOM 626 C CA . PRO A 1 82 ? -4.416 11.800 13.117 1.00 81.56 82 PRO A CA 1
ATOM 627 C C . PRO A 1 82 ? -5.397 10.874 12.384 1.00 81.56 82 PRO A C 1
ATOM 629 O O . PRO A 1 82 ? -5.657 11.054 11.193 1.00 81.56 82 PRO A O 1
ATOM 632 N N . GLY A 1 83 ? -5.915 9.872 13.100 1.00 81.69 83 GLY A N 1
ATOM 633 C CA . GLY A 1 83 ? -6.795 8.828 12.564 1.00 81.69 83 GLY A CA 1
ATOM 634 C C . GLY A 1 83 ? -6.090 7.552 12.071 1.00 81.69 83 GLY A C 1
ATOM 635 O O . GLY A 1 83 ? -6.762 6.646 11.576 1.00 81.69 83 GLY A O 1
ATOM 636 N N . GLY A 1 84 ? -4.760 7.449 12.159 1.00 87.00 84 GLY A N 1
ATOM 637 C CA . GLY A 1 84 ? -3.997 6.229 11.839 1.00 87.00 84 GLY A CA 1
ATOM 638 C C . GLY A 1 84 ? -3.548 6.149 10.379 1.00 87.00 84 GLY A C 1
ATOM 639 O O . GLY A 1 84 ? -3.427 7.169 9.716 1.00 87.00 84 GLY A O 1
ATOM 640 N N . LEU A 1 85 ? -3.312 4.952 9.840 1.00 91.38 85 LEU A N 1
ATOM 641 C CA . LEU A 1 85 ? -2.945 4.801 8.426 1.00 91.38 85 LEU A CA 1
ATOM 642 C C . LEU A 1 85 ? -4.122 5.227 7.512 1.00 91.38 85 LEU A C 1
ATOM 644 O O . LEU A 1 85 ? -5.246 4.770 7.746 1.00 91.38 85 LEU A O 1
ATOM 648 N N . PRO A 1 86 ? -3.914 6.085 6.493 1.00 92.44 86 PRO A N 1
ATOM 649 C CA . PRO A 1 86 ? -4.948 6.374 5.497 1.00 92.44 86 PRO A CA 1
ATOM 650 C C . PRO A 1 86 ? -5.281 5.128 4.659 1.00 92.44 86 PRO A C 1
ATOM 652 O O . PRO A 1 86 ? -4.602 4.105 4.740 1.00 92.44 86 PRO A O 1
ATOM 655 N N . ASP A 1 87 ? -6.341 5.194 3.865 1.00 92.94 87 ASP A N 1
ATOM 656 C CA . ASP A 1 87 ? -6.605 4.227 2.799 1.00 92.94 87 ASP A CA 1
ATOM 657 C C . ASP A 1 87 ? -5.534 4.399 1.715 1.00 92.94 87 ASP A C 1
ATOM 659 O O . ASP A 1 87 ? -5.292 5.521 1.265 1.00 92.94 87 ASP A O 1
ATOM 663 N N . LEU A 1 88 ? -4.858 3.309 1.358 1.00 93.94 88 LEU A N 1
ATOM 664 C CA . LEU A 1 88 ? -3.682 3.308 0.498 1.00 93.94 88 LEU A CA 1
ATOM 665 C C . LEU A 1 88 ? -3.870 2.415 -0.722 1.00 93.94 88 LEU A C 1
ATOM 667 O O . LEU A 1 88 ? -4.138 1.216 -0.588 1.00 93.94 88 LEU A O 1
ATOM 671 N N . HIS A 1 89 ? -3.537 2.981 -1.877 1.00 95.38 89 HIS A N 1
ATOM 672 C CA . HIS A 1 89 ? -3.232 2.244 -3.095 1.00 95.38 89 HIS A CA 1
ATOM 673 C C . HIS A 1 89 ? -1.802 2.571 -3.509 1.00 95.38 89 HIS A C 1
ATOM 675 O O . HIS A 1 89 ? -1.446 3.738 -3.657 1.00 95.38 89 HIS A O 1
ATOM 681 N N . ILE A 1 90 ? -0.947 1.559 -3.658 1.00 95.38 90 ILE A N 1
ATOM 682 C CA . ILE A 1 90 ? 0.475 1.777 -3.963 1.00 95.38 90 ILE A CA 1
ATOM 683 C C . ILE A 1 90 ? 0.884 0.976 -5.189 1.00 95.38 90 ILE A C 1
ATOM 685 O O . ILE A 1 90 ? 0.898 -0.253 -5.156 1.00 95.38 90 ILE A O 1
ATOM 689 N N . GLY A 1 91 ? 1.254 1.678 -6.255 1.00 94.75 91 GLY A N 1
ATOM 690 C CA . GLY A 1 91 ? 1.808 1.101 -7.474 1.00 94.75 91 GLY A CA 1
ATOM 691 C C . GLY A 1 91 ? 3.298 1.393 -7.616 1.00 94.75 91 GLY A C 1
ATOM 692 O O . GLY A 1 91 ? 3.781 2.448 -7.199 1.00 94.75 91 GLY A O 1
ATOM 693 N N . VAL A 1 92 ? 4.015 0.475 -8.257 1.00 92.88 92 VAL A N 1
ATOM 694 C CA . VAL A 1 92 ? 5.407 0.662 -8.683 1.00 92.88 92 VAL A CA 1
ATOM 695 C C . VAL A 1 92 ? 5.472 0.477 -10.194 1.00 92.88 92 VAL A C 1
ATOM 697 O O . VAL A 1 92 ? 4.867 -0.444 -10.729 1.00 92.88 92 VAL A O 1
ATOM 700 N N . THR A 1 93 ? 6.183 1.349 -10.896 1.00 91.69 93 THR A N 1
ATOM 701 C CA . THR A 1 93 ? 6.485 1.228 -12.329 1.00 91.69 93 THR A CA 1
ATOM 702 C C . THR A 1 93 ? 7.920 1.674 -12.573 1.00 91.69 93 THR A C 1
ATOM 704 O O . THR A 1 93 ? 8.510 2.371 -11.745 1.00 91.69 93 THR A O 1
ATOM 707 N N . THR A 1 94 ? 8.482 1.314 -13.720 1.00 88.12 94 THR A N 1
ATOM 708 C CA . THR A 1 94 ? 9.783 1.822 -14.164 1.00 88.12 94 THR A CA 1
ATOM 709 C C . THR A 1 94 ? 9.630 2.844 -15.285 1.00 88.12 94 THR A C 1
ATOM 711 O O . THR A 1 94 ? 8.534 3.076 -15.808 1.00 88.12 94 THR A O 1
ATOM 714 N N . THR A 1 95 ? 10.750 3.458 -15.653 1.00 86.69 95 THR A N 1
ATOM 715 C CA . THR A 1 95 ? 10.902 4.286 -16.854 1.00 86.69 95 THR A CA 1
ATOM 716 C C . THR A 1 95 ? 11.244 3.471 -18.111 1.00 86.69 95 THR A C 1
ATOM 718 O O . THR A 1 95 ? 11.376 4.057 -19.188 1.00 86.69 95 THR A O 1
ATOM 721 N N . ASP A 1 96 ? 11.366 2.139 -18.016 1.00 85.19 96 ASP A N 1
ATOM 722 C CA . ASP A 1 96 ? 11.723 1.284 -19.150 1.00 85.19 96 ASP A CA 1
ATOM 723 C C . ASP A 1 96 ? 10.528 1.088 -20.097 1.00 85.19 96 ASP A C 1
ATOM 725 O O . ASP A 1 96 ? 9.598 0.324 -19.839 1.00 85.19 96 ASP A O 1
ATOM 729 N N . LEU A 1 97 ? 10.561 1.773 -21.238 1.00 85.56 97 LEU A N 1
ATOM 730 C CA . LEU A 1 97 ? 9.611 1.584 -22.343 1.00 85.56 97 LEU A CA 1
ATOM 731 C C . LEU A 1 97 ? 10.183 0.700 -23.468 1.00 85.56 97 LEU A C 1
ATOM 733 O O . LEU A 1 97 ? 9.533 0.489 -24.494 1.00 85.56 97 LEU A O 1
ATOM 737 N N . GLY A 1 98 ? 11.391 0.168 -23.278 1.00 82.69 98 GLY A N 1
ATOM 738 C CA . GLY A 1 98 ? 12.134 -0.621 -24.246 1.00 82.69 98 GLY A CA 1
ATOM 739 C C . GLY A 1 98 ? 12.790 0.219 -25.339 1.00 82.69 98 GLY A C 1
ATOM 740 O O . GLY A 1 98 ? 12.409 1.354 -25.618 1.00 82.69 98 GLY A O 1
ATOM 741 N N . ALA A 1 99 ? 13.783 -0.367 -26.008 1.00 80.88 99 ALA A N 1
ATOM 742 C CA . ALA A 1 99 ? 14.527 0.293 -27.089 1.00 80.88 99 ALA A CA 1
ATOM 743 C C . ALA A 1 99 ? 14.025 -0.069 -28.502 1.00 80.88 99 ALA A C 1
ATOM 745 O O . ALA A 1 99 ? 14.644 0.300 -29.501 1.00 80.88 99 ALA A O 1
ATOM 746 N N . ALA A 1 100 ? 12.915 -0.806 -28.615 1.00 77.88 100 ALA A N 1
ATOM 747 C CA . ALA A 1 100 ? 12.436 -1.341 -29.888 1.00 77.88 100 ALA A CA 1
ATOM 748 C C . ALA A 1 100 ? 12.163 -0.233 -30.938 1.00 77.88 100 ALA A C 1
ATOM 750 O O . ALA A 1 100 ? 11.638 0.825 -30.594 1.00 77.88 100 ALA A O 1
ATOM 751 N N . PRO A 1 101 ? 12.472 -0.466 -32.231 1.00 82.94 101 PRO A N 1
ATOM 752 C CA . PRO A 1 101 ? 13.043 -1.687 -32.814 1.00 82.94 101 PRO A CA 1
ATOM 753 C C . PRO A 1 101 ? 14.579 -1.775 -32.708 1.00 82.94 101 PRO A C 1
ATOM 755 O O . PRO A 1 101 ? 15.180 -2.693 -33.267 1.00 82.94 101 PRO A O 1
ATOM 758 N N . TYR A 1 102 ? 15.229 -0.825 -32.037 1.00 81.19 102 TYR A N 1
ATOM 759 C CA . TYR A 1 102 ? 16.681 -0.753 -31.952 1.00 81.19 102 TYR A CA 1
ATOM 760 C C . TYR A 1 102 ? 17.226 -1.740 -30.917 1.00 81.19 102 TYR A C 1
ATOM 762 O O . TYR A 1 102 ? 16.719 -1.864 -29.806 1.00 81.19 102 TYR A O 1
ATOM 770 N N . LYS A 1 103 ? 18.298 -2.444 -31.287 1.00 78.75 103 LYS A N 1
ATOM 771 C CA . LYS A 1 103 ? 19.080 -3.265 -30.358 1.00 78.75 103 LYS A CA 1
ATOM 772 C C . LYS A 1 103 ? 20.234 -2.422 -29.843 1.00 78.75 103 LYS A C 1
ATOM 774 O O . LYS A 1 103 ? 21.281 -2.350 -30.484 1.00 78.75 103 LYS A O 1
ATOM 779 N N . ILE A 1 104 ? 20.003 -1.743 -28.728 1.00 78.00 104 ILE A N 1
ATOM 780 C CA . ILE A 1 104 ? 21.030 -0.961 -28.047 1.00 78.00 104 ILE A CA 1
ATOM 781 C C . ILE A 1 104 ? 21.688 -1.892 -27.020 1.00 78.00 104 ILE A C 1
ATOM 783 O O . ILE A 1 104 ? 20.969 -2.437 -26.181 1.00 78.00 104 ILE A O 1
ATOM 787 N N . PRO A 1 105 ? 23.014 -2.116 -27.086 1.00 76.44 105 PRO A N 1
ATOM 788 C CA . PRO A 1 105 ? 23.716 -2.884 -26.066 1.00 76.44 105 PRO A CA 1
ATOM 789 C C . PRO A 1 105 ? 23.405 -2.329 -24.675 1.00 76.44 105 PRO A C 1
ATOM 791 O O . PRO A 1 105 ? 23.480 -1.119 -24.466 1.00 76.44 105 PRO A O 1
ATOM 794 N N . SER A 1 106 ? 23.056 -3.218 -23.749 1.00 70.88 106 SER A N 1
ATOM 795 C CA . SER A 1 106 ? 22.639 -2.905 -22.379 1.00 70.88 106 SER A CA 1
ATOM 796 C C . SER A 1 106 ? 21.254 -2.243 -22.224 1.00 70.88 106 SER A C 1
ATOM 798 O O . SER A 1 106 ? 20.858 -1.923 -21.110 1.00 70.88 106 SER A O 1
ATOM 800 N N . CYS A 1 107 ? 20.479 -2.100 -23.302 1.00 72.50 107 CYS A N 1
ATOM 801 C CA . CYS A 1 107 ? 19.052 -1.754 -23.264 1.00 72.50 107 CYS A CA 1
ATOM 802 C C . CYS A 1 107 ? 18.254 -2.746 -24.128 1.00 72.50 107 CYS A C 1
ATOM 804 O O . CYS A 1 107 ? 17.486 -2.350 -25.009 1.00 72.50 107 CYS A O 1
ATOM 806 N N . GLU A 1 108 ? 18.492 -4.050 -23.952 1.00 69.19 108 GLU A N 1
ATOM 807 C CA . GLU A 1 108 ? 17.957 -5.074 -24.857 1.00 69.19 108 GLU A CA 1
ATOM 808 C C . GLU A 1 108 ? 16.488 -5.453 -24.608 1.00 69.19 108 GLU A C 1
ATOM 810 O O . GLU A 1 108 ? 15.933 -6.218 -25.403 1.00 69.19 108 GLU A O 1
ATOM 815 N N . THR A 1 109 ? 15.839 -4.936 -23.557 1.00 72.75 109 THR A N 1
ATOM 816 C CA . THR A 1 109 ? 14.443 -5.268 -23.236 1.00 72.75 109 THR A CA 1
ATOM 817 C C . THR A 1 109 ? 13.510 -4.809 -24.357 1.00 72.75 109 THR A C 1
ATOM 819 O O . THR A 1 109 ? 13.168 -3.632 -24.502 1.00 72.75 109 THR A O 1
ATOM 822 N N . GLN A 1 110 ? 13.082 -5.752 -25.196 1.00 70.81 110 GLN A N 1
ATOM 823 C CA . GLN A 1 110 ? 12.156 -5.470 -26.283 1.00 70.81 110 GLN A CA 1
ATOM 824 C C . GLN A 1 110 ? 10.773 -5.138 -25.706 1.00 70.81 110 GLN A C 1
ATOM 826 O O . GLN A 1 110 ? 10.119 -5.996 -25.125 1.00 70.81 110 GLN A O 1
ATOM 831 N N . GLY A 1 111 ? 10.330 -3.891 -25.885 1.00 77.38 111 GLY A N 1
ATOM 832 C CA . GLY A 1 111 ? 9.044 -3.399 -25.373 1.00 77.38 111 GLY A CA 1
ATOM 833 C C . GLY A 1 111 ? 9.043 -2.976 -23.898 1.00 77.38 111 GLY A C 1
ATOM 834 O O . GLY A 1 111 ? 8.019 -2.477 -23.436 1.00 77.38 111 GLY A O 1
ATOM 835 N N . GLY A 1 112 ? 10.168 -3.139 -23.188 1.00 84.00 112 GLY A N 1
ATOM 836 C CA . GLY A 1 112 ? 10.349 -2.691 -21.805 1.00 84.00 112 GLY A CA 1
ATOM 837 C C . GLY A 1 112 ? 9.284 -3.199 -20.831 1.00 84.00 112 GLY A C 1
ATOM 838 O O . GLY A 1 112 ? 8.689 -4.275 -20.983 1.00 84.00 112 GLY A O 1
ATOM 839 N N . ASP A 1 113 ? 9.004 -2.370 -19.832 1.00 86.12 113 ASP A N 1
ATOM 840 C CA . ASP A 1 113 ? 7.904 -2.556 -18.898 1.00 86.12 113 ASP A CA 1
ATOM 841 C C . ASP A 1 113 ? 6.571 -2.019 -19.438 1.00 86.12 113 ASP A C 1
ATOM 843 O O . ASP A 1 113 ? 5.501 -2.435 -18.994 1.00 86.12 113 ASP A O 1
ATOM 847 N N . GLY A 1 114 ? 6.600 -1.166 -20.466 1.00 85.94 114 GLY A N 1
ATOM 848 C CA . GLY A 1 114 ? 5.395 -0.711 -21.169 1.00 85.94 114 GLY A CA 1
ATOM 849 C C . GLY A 1 114 ? 4.463 0.140 -20.300 1.00 85.94 114 GLY A C 1
ATOM 850 O O . GLY A 1 114 ? 3.259 0.169 -20.545 1.00 85.94 114 GLY A O 1
ATOM 851 N N . GLY A 1 115 ? 5.005 0.792 -19.265 1.00 86.50 115 GLY A N 1
ATOM 852 C CA . GLY A 1 115 ? 4.246 1.616 -18.317 1.00 86.50 115 GLY A CA 1
ATOM 853 C C . GLY A 1 115 ? 3.284 0.829 -17.422 1.00 86.50 115 GLY A C 1
ATOM 854 O O . GLY A 1 115 ? 2.375 1.416 -16.837 1.00 86.50 115 GLY A O 1
ATOM 855 N N . ARG A 1 116 ? 3.438 -0.499 -17.343 1.00 91.50 116 ARG A N 1
ATOM 856 C CA . ARG A 1 116 ? 2.620 -1.349 -16.472 1.00 91.50 116 ARG A CA 1
ATOM 857 C C . ARG A 1 116 ? 3.071 -1.219 -15.020 1.00 91.50 116 ARG A C 1
ATOM 859 O O . ARG A 1 116 ? 4.261 -1.086 -14.746 1.00 91.50 116 ARG A O 1
ATOM 866 N N . LEU A 1 117 ? 2.129 -1.369 -14.092 1.00 94.06 117 LEU A N 1
ATOM 867 C CA . LEU A 1 117 ? 2.484 -1.583 -12.693 1.00 94.06 117 LEU A CA 1
ATOM 868 C C . LEU A 1 117 ? 3.184 -2.938 -12.549 1.00 94.06 117 LEU A C 1
ATOM 870 O O . LEU A 1 117 ? 2.742 -3.938 -13.129 1.00 94.06 117 LEU A O 1
ATOM 874 N N . LEU A 1 118 ? 4.276 -2.946 -11.796 1.00 92.00 118 LEU A N 1
ATOM 875 C CA . LEU A 1 118 ? 5.175 -4.072 -11.614 1.00 92.00 118 LEU A CA 1
ATOM 876 C C . LEU A 1 118 ? 5.038 -4.666 -10.223 1.00 92.00 118 LEU A C 1
ATOM 878 O O . LEU A 1 118 ? 4.738 -3.987 -9.242 1.00 92.00 118 LEU A O 1
ATOM 882 N N . LYS A 1 119 ? 5.308 -5.964 -10.162 1.00 92.38 119 LYS A N 1
ATOM 883 C CA . LYS A 1 119 ? 5.256 -6.772 -8.954 1.00 92.38 119 LYS A CA 1
ATOM 884 C C . LYS A 1 119 ? 6.652 -7.280 -8.584 1.00 92.38 119 LYS A C 1
ATOM 886 O O . LYS A 1 119 ? 6.889 -8.487 -8.510 1.00 92.38 119 LYS A O 1
ATOM 891 N N . GLY A 1 120 ? 7.587 -6.348 -8.427 1.00 85.44 120 GLY A N 1
ATOM 892 C CA . GLY A 1 120 ? 9.011 -6.651 -8.313 1.00 85.44 120 GLY A CA 1
ATOM 893 C C . GLY A 1 120 ? 9.663 -6.935 -9.662 1.00 85.44 120 GLY A C 1
ATOM 894 O O . GLY A 1 120 ? 9.008 -6.960 -10.711 1.00 85.44 120 GLY A O 1
ATOM 895 N N . ALA A 1 121 ? 10.970 -7.196 -9.622 1.00 79.00 121 ALA A N 1
ATOM 896 C CA . ALA A 1 121 ? 11.724 -7.652 -10.787 1.00 79.00 121 ALA A CA 1
ATOM 897 C C . ALA A 1 121 ? 11.054 -8.891 -11.406 1.00 79.00 121 ALA A C 1
ATOM 899 O O . ALA A 1 121 ? 10.694 -9.836 -10.697 1.00 79.00 121 ALA A O 1
ATOM 900 N N . ASP A 1 122 ? 10.840 -8.853 -12.723 1.00 78.31 122 ASP A N 1
ATOM 901 C CA . ASP A 1 122 ? 10.160 -9.900 -13.496 1.00 78.31 122 ASP A CA 1
ATOM 902 C C . ASP A 1 122 ? 8.760 -10.295 -12.969 1.00 78.31 122 ASP A C 1
ATOM 904 O O . ASP A 1 122 ? 8.266 -11.382 -13.265 1.00 78.31 122 ASP A O 1
ATOM 908 N N . ASN A 1 123 ? 8.092 -9.420 -12.201 1.00 85.81 123 ASN A N 1
ATOM 909 C CA . ASN A 1 123 ? 6.816 -9.693 -11.524 1.00 85.81 123 ASN A CA 1
ATOM 910 C C . ASN A 1 123 ? 6.847 -10.903 -10.565 1.00 85.81 123 ASN A C 1
ATOM 912 O O . ASN A 1 123 ? 5.848 -11.612 -10.416 1.00 85.81 123 ASN A O 1
ATOM 916 N N . ASN A 1 124 ? 7.987 -11.166 -9.922 1.00 89.69 124 ASN A N 1
ATOM 917 C CA . ASN A 1 124 ? 8.200 -12.391 -9.146 1.00 89.69 124 ASN A CA 1
ATOM 918 C C . ASN A 1 124 ? 7.709 -12.327 -7.683 1.00 89.69 124 ASN A C 1
ATOM 920 O O . ASN A 1 124 ? 7.787 -13.319 -6.954 1.00 89.69 124 ASN A O 1
ATOM 924 N N . CYS A 1 125 ? 7.201 -11.189 -7.206 1.00 92.56 125 CYS A N 1
ATOM 925 C CA . CYS A 1 125 ? 6.686 -11.124 -5.840 1.00 92.56 125 CYS A CA 1
ATOM 926 C C . CYS A 1 125 ? 5.404 -11.944 -5.680 1.00 92.56 125 CYS A C 1
ATOM 928 O O . CYS A 1 125 ? 4.551 -12.014 -6.567 1.00 92.56 125 CYS A O 1
ATOM 930 N N . THR A 1 126 ? 5.234 -12.566 -4.510 1.00 94.44 126 THR A N 1
ATOM 931 C CA . THR A 1 126 ? 4.004 -13.317 -4.200 1.00 94.44 126 THR A CA 1
ATOM 932 C C . THR A 1 126 ? 2.852 -12.372 -3.859 1.00 94.44 126 THR A C 1
ATOM 934 O O . THR A 1 126 ? 1.737 -12.562 -4.345 1.00 94.44 126 THR A O 1
ATOM 937 N N . ASN A 1 127 ? 3.130 -11.307 -3.108 1.00 94.69 127 ASN A N 1
ATOM 938 C CA . ASN A 1 127 ? 2.202 -10.218 -2.813 1.00 94.69 127 ASN A CA 1
ATOM 939 C C . ASN A 1 127 ? 2.502 -8.996 -3.700 1.00 94.69 127 ASN A C 1
ATOM 941 O O . ASN A 1 127 ? 3.650 -8.837 -4.118 1.00 94.69 127 ASN A O 1
ATOM 945 N N . PRO A 1 128 ? 1.513 -8.142 -4.015 1.00 95.06 128 PRO A N 1
ATOM 946 C CA . PRO A 1 128 ? 0.075 -8.281 -3.757 1.00 95.06 128 PRO A CA 1
ATOM 947 C C . PRO A 1 128 ? -0.616 -9.358 -4.623 1.00 95.06 128 PRO A C 1
ATOM 949 O O . PRO A 1 128 ? -0.231 -9.643 -5.752 1.00 95.06 128 PRO A O 1
ATOM 952 N N . VAL A 1 129 ? -1.644 -10.012 -4.095 1.00 93.75 129 VAL A N 1
ATOM 953 C CA . VAL A 1 129 ? -2.390 -11.093 -4.751 1.00 93.75 129 VAL A CA 1
ATOM 954 C C . VAL A 1 129 ? -3.429 -10.520 -5.713 1.00 93.75 129 VAL A C 1
ATOM 956 O O . VAL A 1 129 ? -4.185 -9.617 -5.370 1.00 93.75 129 VAL A O 1
ATOM 959 N N . GLY A 1 130 ? -3.484 -11.075 -6.926 1.00 91.31 130 GLY A N 1
ATOM 960 C CA . GLY A 1 130 ? -4.500 -10.738 -7.928 1.00 91.31 130 GLY A CA 1
ATOM 961 C C . GLY A 1 130 ? -4.353 -9.357 -8.574 1.00 91.31 130 GLY A C 1
ATOM 962 O O . GLY A 1 130 ? -5.143 -9.043 -9.457 1.00 91.31 130 GLY A O 1
ATOM 963 N N . GLN A 1 131 ? -3.363 -8.559 -8.164 1.00 92.88 131 GLN A N 1
ATOM 964 C CA . GLN A 1 131 ? -3.086 -7.213 -8.668 1.00 92.88 131 GLN A CA 1
ATOM 965 C C . GLN A 1 131 ? -1.576 -6.942 -8.714 1.00 92.88 131 GLN A C 1
ATOM 967 O O . GLN A 1 131 ? -0.796 -7.649 -8.077 1.00 92.88 13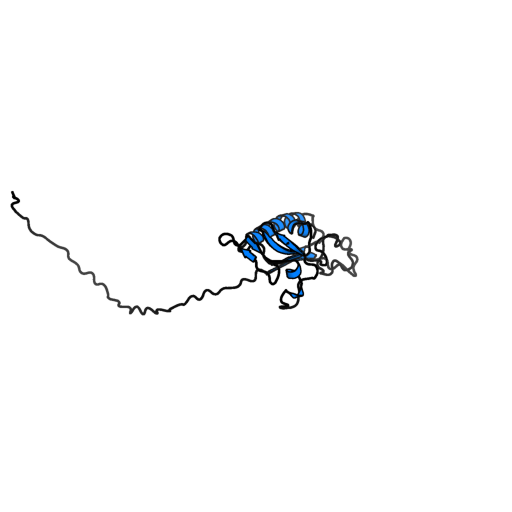1 GLN A O 1
ATOM 972 N N . ASN A 1 132 ? -1.181 -5.878 -9.420 1.00 94.62 132 ASN A N 1
ATOM 973 C CA . ASN A 1 132 ? 0.202 -5.371 -9.463 1.00 94.62 132 ASN A CA 1
ATOM 974 C C . ASN A 1 132 ? 0.394 -4.092 -8.625 1.00 94.62 132 ASN A C 1
ATOM 976 O O . ASN A 1 132 ? 1.365 -3.364 -8.796 1.00 94.62 132 ASN A O 1
ATOM 980 N N . TYR A 1 133 ? -0.552 -3.795 -7.740 1.00 95.38 133 TYR A N 1
ATOM 981 C CA . TYR A 1 133 ? -0.498 -2.676 -6.807 1.00 95.38 133 TYR A CA 1
ATOM 982 C C . TYR A 1 133 ? -1.046 -3.122 -5.461 1.00 95.38 133 TYR A C 1
ATOM 984 O O . TYR A 1 133 ? -1.881 -4.025 -5.381 1.00 95.38 133 TYR A O 1
ATOM 992 N N . ILE A 1 134 ? -0.541 -2.524 -4.394 1.00 96.12 134 ILE A N 1
ATOM 993 C CA . ILE A 1 134 ? -0.982 -2.794 -3.032 1.00 96.12 134 ILE A CA 1
ATOM 994 C C . ILE A 1 134 ? -2.302 -2.073 -2.801 1.00 96.12 134 ILE A C 1
ATOM 996 O O . ILE A 1 134 ? -2.443 -0.915 -3.183 1.00 96.12 134 ILE A O 1
ATOM 1000 N N . VAL A 1 135 ? -3.222 -2.751 -2.124 1.00 96.00 135 VAL A N 1
ATOM 1001 C CA . VAL A 1 135 ? -4.426 -2.170 -1.535 1.00 96.00 135 VAL A CA 1
ATOM 1002 C C . VAL A 1 135 ? -4.364 -2.421 -0.034 1.00 96.00 135 VAL A C 1
ATOM 1004 O O . VAL A 1 135 ? -4.237 -3.570 0.392 1.00 96.00 135 VAL A O 1
ATOM 1007 N N . ASP A 1 136 ? -4.429 -1.358 0.763 1.00 95.69 136 ASP A N 1
ATOM 1008 C CA . ASP A 1 136 ? -4.629 -1.407 2.214 1.00 95.69 136 ASP A CA 1
ATOM 1009 C C . ASP A 1 136 ? -5.612 -0.294 2.582 1.00 95.69 136 ASP A C 1
ATOM 1011 O O . ASP A 1 136 ? -5.224 0.869 2.659 1.00 95.69 136 ASP A O 1
ATOM 1015 N N . ILE A 1 137 ? -6.880 -0.634 2.809 1.00 94.31 137 ILE A N 1
ATOM 1016 C CA . ILE A 1 137 ? -7.968 0.336 3.015 1.00 94.31 137 ILE A CA 1
ATOM 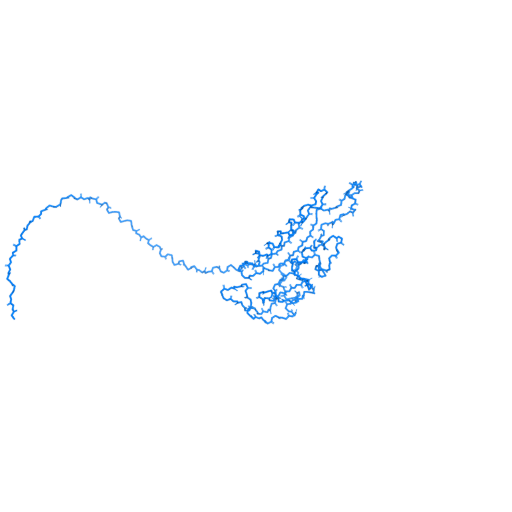1017 C C . ILE A 1 137 ? -8.843 -0.035 4.212 1.00 94.31 137 ILE A C 1
ATOM 1019 O O . ILE A 1 137 ? -8.835 -1.170 4.686 1.00 94.31 137 ILE A O 1
ATOM 1023 N N . THR A 1 138 ? -9.626 0.908 4.718 1.00 93.25 138 THR A N 1
ATOM 1024 C CA . THR A 1 138 ? -10.658 0.635 5.723 1.00 93.25 138 THR A CA 1
ATOM 1025 C C . THR A 1 138 ? -11.819 -0.189 5.138 1.00 93.25 138 THR A C 1
ATOM 1027 O O . THR A 1 138 ? -12.202 0.019 3.986 1.00 93.25 138 THR A O 1
ATOM 1030 N N . PRO A 1 139 ? -12.411 -1.133 5.899 1.00 94.38 139 PRO A N 1
ATOM 1031 C CA . PRO A 1 139 ? -13.560 -1.890 5.422 1.00 94.38 139 PRO A CA 1
ATOM 1032 C C . PRO A 1 139 ? -14.799 -1.011 5.258 1.00 94.38 139 PRO A C 1
ATOM 1034 O O . PRO A 1 139 ? -15.082 -0.127 6.070 1.00 94.38 139 PRO A O 1
ATOM 1037 N N . ALA A 1 140 ? -15.586 -1.298 4.228 1.00 92.19 140 ALA A N 1
ATOM 1038 C CA . ALA A 1 140 ? -16.802 -0.564 3.937 1.00 92.19 140 ALA A CA 1
ATOM 1039 C C . ALA A 1 140 ? -17.968 -1.029 4.819 1.00 92.19 140 ALA A C 1
ATOM 1041 O O . ALA A 1 140 ? -18.172 -2.220 5.054 1.00 92.19 140 ALA A O 1
ATOM 1042 N N . ARG A 1 141 ? -18.817 -0.078 5.228 1.00 90.81 141 ARG A N 1
ATOM 1043 C CA . ARG A 1 141 ? -20.116 -0.340 5.880 1.00 90.81 141 ARG A CA 1
ATOM 1044 C C . ARG A 1 141 ? -20.032 -1.200 7.153 1.00 90.81 141 ARG A C 1
ATOM 1046 O O . ARG A 1 141 ? -20.899 -2.038 7.392 1.00 90.81 141 ARG A O 1
ATOM 1053 N N . CYS A 1 142 ? -19.009 -0.982 7.970 1.00 93.31 142 CYS A N 1
ATOM 1054 C CA . CYS A 1 142 ? -18.945 -1.477 9.344 1.00 93.31 142 CYS A CA 1
ATOM 1055 C C . CYS A 1 142 ? -18.700 -0.323 10.323 1.00 93.31 142 CYS A C 1
ATOM 1057 O O . CYS A 1 142 ? -18.358 0.791 9.926 1.00 93.31 142 CYS A O 1
ATOM 1059 N N . THR A 1 143 ? -18.898 -0.595 11.607 1.00 93.88 143 THR A N 1
ATOM 1060 C CA . THR A 1 143 ? -18.644 0.343 12.699 1.00 93.88 143 THR A CA 1
ATOM 1061 C C . THR A 1 143 ? -17.267 0.065 13.287 1.00 93.88 143 THR A C 1
ATOM 1063 O O . THR A 1 143 ? -16.932 -1.086 13.582 1.00 93.88 143 THR A O 1
ATOM 1066 N N . VAL A 1 144 ? -16.490 1.131 13.471 1.00 92.88 144 VAL A N 1
ATOM 1067 C CA . VAL A 1 144 ? -15.181 1.117 14.127 1.00 92.88 144 VAL A CA 1
ATOM 1068 C C . VAL A 1 144 ? -15.191 2.197 15.200 1.00 92.88 144 VAL A C 1
ATOM 1070 O O . VAL A 1 144 ? -15.311 3.382 14.891 1.00 92.88 144 VAL A O 1
ATOM 1073 N N . GLU A 1 145 ? -15.085 1.783 16.456 1.00 93.62 145 GLU A N 1
ATOM 1074 C CA . GLU A 1 145 ? -14.968 2.671 17.607 1.00 93.62 145 GLU A CA 1
ATOM 1075 C C . GLU A 1 145 ? -13.491 2.959 17.861 1.00 93.62 145 GLU A C 1
ATOM 1077 O O . GLU A 1 145 ? -12.684 2.042 18.035 1.00 93.62 145 GLU A O 1
ATOM 1082 N N . ARG A 1 146 ? -13.136 4.243 17.854 1.00 91.38 146 ARG A N 1
ATOM 1083 C CA . ARG A 1 146 ? -11.768 4.720 18.069 1.00 91.38 146 ARG A CA 1
ATOM 1084 C C . ARG A 1 146 ? -11.616 5.290 19.466 1.00 91.38 146 ARG A C 1
ATOM 1086 O O . ARG A 1 146 ? -12.590 5.741 20.064 1.00 91.38 146 ARG A O 1
ATOM 1093 N N . ASP A 1 147 ? -10.386 5.283 19.954 1.00 92.88 147 ASP A N 1
ATOM 1094 C CA . ASP A 1 147 ? -10.058 5.969 21.194 1.00 92.88 147 ASP A CA 1
ATOM 1095 C C . ASP A 1 147 ? -10.194 7.497 21.032 1.00 92.88 147 ASP A C 1
ATOM 1097 O O . ASP A 1 147 ? -9.938 8.059 19.960 1.00 92.88 147 ASP A O 1
ATOM 1101 N N . ASN A 1 148 ? -10.653 8.166 22.093 1.00 89.81 148 ASN A N 1
ATOM 1102 C CA . ASN A 1 148 ? -10.934 9.604 22.078 1.00 89.81 148 ASN A CA 1
ATOM 1103 C C . ASN A 1 148 ? -9.670 10.462 22.242 1.00 89.81 148 ASN A C 1
ATOM 1105 O O . ASN A 1 148 ? -9.649 11.602 21.778 1.00 89.81 148 ASN A O 1
ATOM 1109 N N . GLU A 1 149 ? -8.642 9.938 22.908 1.00 91.19 149 GLU A N 1
ATOM 1110 C CA . GLU A 1 149 ? -7.364 10.616 23.134 1.00 91.19 149 GL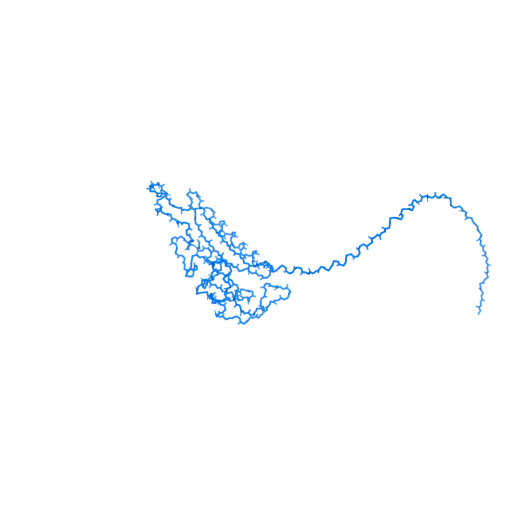U A CA 1
ATOM 1111 C C . GLU A 1 149 ? -6.379 10.295 22.005 1.00 91.19 149 GLU A C 1
ATOM 1113 O O . GLU A 1 149 ? -5.669 11.181 21.522 1.00 91.19 149 GLU A O 1
ATOM 1118 N N . ASP A 1 150 ? -6.387 9.048 21.528 1.00 90.50 150 ASP A N 1
ATOM 1119 C CA . ASP A 1 150 ? -5.572 8.585 20.411 1.00 90.50 150 ASP A CA 1
ATOM 1120 C C . ASP A 1 150 ? -6.423 7.951 19.303 1.00 90.50 150 ASP A C 1
ATOM 1122 O O . ASP A 1 150 ? -6.580 6.736 19.205 1.00 90.50 150 ASP A O 1
ATOM 1126 N N . GLN A 1 151 ? -6.894 8.780 18.369 1.00 87.38 151 GLN A N 1
ATOM 1127 C CA . GLN 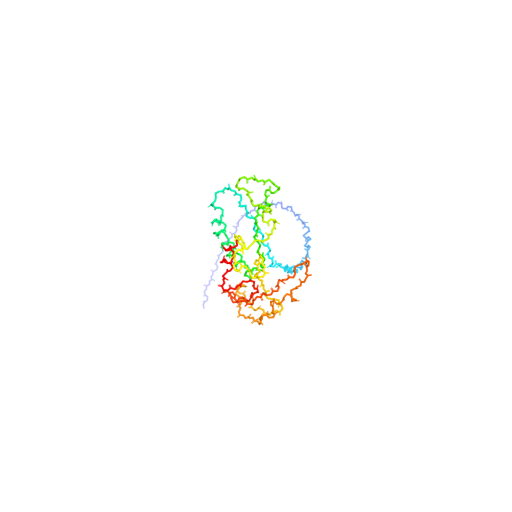A 1 151 ? -7.703 8.341 17.224 1.00 87.38 151 GLN A CA 1
ATOM 1128 C C . GLN A 1 151 ? -7.009 7.316 16.298 1.00 87.38 151 GLN A C 1
ATOM 1130 O O . GLN A 1 151 ? -7.639 6.809 15.361 1.00 87.38 151 GLN A O 1
ATOM 1135 N N . ARG A 1 152 ? -5.717 7.019 16.502 1.00 90.31 152 ARG A N 1
ATOM 1136 C CA . ARG A 1 152 ? -5.014 5.935 15.801 1.00 90.31 152 ARG A CA 1
ATOM 1137 C C . ARG A 1 152 ? -5.421 4.556 16.325 1.00 90.31 152 ARG A C 1
ATOM 1139 O O . ARG A 1 152 ? -5.339 3.606 15.556 1.00 90.31 152 ARG A O 1
ATOM 1146 N N . LEU A 1 153 ? -5.867 4.458 17.579 1.00 92.81 153 LEU A N 1
ATOM 1147 C CA . LEU A 1 153 ? -6.280 3.216 18.232 1.00 92.81 153 LEU A CA 1
ATOM 1148 C C . LEU A 1 153 ? -7.756 2.913 17.961 1.00 92.81 153 LEU A C 1
ATOM 1150 O O . LEU A 1 153 ? -8.617 3.789 18.076 1.00 92.81 153 LEU A O 1
ATOM 1154 N N . CYS A 1 154 ? -8.051 1.656 17.638 1.00 93.94 154 CYS A N 1
ATOM 1155 C CA . CYS A 1 154 ? -9.412 1.148 17.521 1.00 93.94 154 CYS A CA 1
ATOM 1156 C C . CYS A 1 154 ? -9.721 0.233 18.710 1.00 93.94 154 CYS A C 1
ATOM 1158 O O . CYS A 1 154 ? -9.057 -0.781 18.918 1.00 93.94 154 CYS A O 1
ATOM 1160 N N . LEU A 1 155 ? -10.737 0.603 19.488 1.00 95.44 155 LEU A N 1
ATOM 1161 C CA . LEU A 1 155 ? -11.146 -0.111 20.697 1.00 95.44 155 LEU A CA 1
ATOM 1162 C C . LEU A 1 155 ? -12.017 -1.321 20.347 1.00 95.44 155 LEU A C 1
ATOM 1164 O O . LEU A 1 155 ? -11.794 -2.424 20.848 1.00 95.44 155 LEU A O 1
ATOM 1168 N N . HIS A 1 156 ? -12.986 -1.118 19.450 1.00 95.25 156 HIS A N 1
ATOM 1169 C CA . HIS A 1 156 ? -13.942 -2.137 19.025 1.00 95.25 156 HIS A CA 1
ATOM 1170 C C . HIS A 1 156 ? -14.311 -1.977 17.547 1.00 95.25 156 HIS A C 1
ATOM 1172 O O . HIS A 1 156 ? -14.347 -0.871 17.010 1.00 95.25 156 HIS A O 1
ATOM 1178 N N . HIS A 1 157 ? -14.626 -3.086 16.876 1.00 96.00 157 HIS A N 1
ATOM 1179 C CA . HIS A 1 157 ? -15.215 -3.063 15.540 1.00 96.00 157 HIS A CA 1
ATOM 1180 C C . HIS A 1 157 ? -16.110 -4.281 15.299 1.00 96.00 157 HIS A C 1
ATOM 1182 O O . HIS A 1 157 ? -15.901 -5.345 15.879 1.00 96.00 157 HIS A O 1
ATOM 1188 N N . ASN A 1 158 ? -17.076 -4.147 14.387 1.00 96.62 158 ASN A N 1
ATOM 1189 C CA . ASN A 1 158 ? -17.938 -5.254 13.945 1.00 96.62 158 ASN A CA 1
ATOM 1190 C C . ASN A 1 158 ? -17.649 -5.718 12.504 1.00 96.62 158 ASN A C 1
ATOM 1192 O O . ASN A 1 158 ? -18.431 -6.472 11.929 1.00 96.62 158 ASN A O 1
ATOM 1196 N N . CYS A 1 159 ? -16.541 -5.260 11.915 1.00 97.12 159 CYS A N 1
ATOM 1197 C CA . CYS A 1 159 ? -16.169 -5.595 10.543 1.00 97.12 159 CYS A CA 1
ATOM 1198 C C . CYS A 1 159 ? -15.915 -7.102 10.367 1.00 97.12 159 CYS A C 1
ATOM 1200 O O . CYS A 1 159 ? -15.276 -7.744 11.200 1.00 97.12 159 CYS A O 1
ATOM 1202 N N . THR A 1 160 ? -16.385 -7.643 9.245 1.00 97.69 160 THR A N 1
ATOM 1203 C CA . THR A 1 160 ? -16.208 -9.034 8.805 1.00 97.69 160 THR A CA 1
ATOM 1204 C C . THR A 1 160 ? -15.624 -9.068 7.392 1.00 97.69 160 THR A C 1
ATOM 1206 O O . THR A 1 160 ? -15.516 -8.032 6.740 1.00 97.69 160 THR A O 1
ATOM 1209 N N . ALA A 1 161 ? -15.274 -10.252 6.882 1.00 96.00 161 ALA A N 1
ATOM 1210 C CA . ALA A 1 161 ? -14.756 -10.395 5.519 1.00 96.00 161 ALA A CA 1
ATOM 1211 C C . ALA A 1 161 ? -15.691 -9.805 4.440 1.00 96.00 161 ALA A C 1
ATOM 1213 O O . ALA A 1 161 ? -15.214 -9.307 3.427 1.00 96.00 161 ALA A O 1
ATOM 1214 N N . VAL A 1 162 ? -17.010 -9.789 4.678 1.00 95.94 162 VAL A N 1
ATOM 1215 C CA . VAL A 1 162 ? -18.000 -9.197 3.757 1.00 95.94 162 VAL A CA 1
ATOM 1216 C C . VAL A 1 162 ? -17.781 -7.693 3.582 1.00 95.94 162 VAL A C 1
ATOM 1218 O O . VAL A 1 162 ? -18.041 -7.157 2.513 1.00 95.94 162 VAL A O 1
ATOM 1221 N N . ASN A 1 163 ? -17.250 -7.006 4.597 1.00 95.25 163 ASN A N 1
ATOM 1222 C CA . ASN A 1 163 ? -16.966 -5.571 4.537 1.00 95.25 163 ASN A CA 1
ATOM 1223 C C . ASN A 1 163 ? -15.781 -5.219 3.618 1.00 95.25 163 ASN A C 1
ATOM 1225 O O . ASN A 1 163 ? -15.526 -4.039 3.390 1.00 95.25 163 ASN A O 1
ATOM 1229 N N . CYS A 1 164 ? -15.077 -6.221 3.083 1.00 95.25 164 CYS A N 1
ATOM 1230 C CA . CYS A 1 164 ? -14.033 -6.064 2.072 1.00 95.25 164 CYS A CA 1
ATOM 1231 C C . CYS A 1 164 ? -14.518 -6.381 0.646 1.00 95.25 164 CYS A C 1
ATOM 1233 O O . CYS A 1 164 ? -13.705 -6.430 -0.273 1.00 95.25 164 CYS A O 1
ATOM 1235 N N . ASP A 1 165 ? -15.821 -6.610 0.445 1.00 92.75 165 ASP A N 1
ATOM 1236 C CA . ASP A 1 165 ? -16.381 -6.874 -0.880 1.00 92.75 165 ASP A CA 1
ATOM 1237 C C . ASP A 1 165 ? -16.351 -5.601 -1.758 1.00 92.75 165 ASP A C 1
ATOM 1239 O O . ASP A 1 165 ? -16.863 -4.556 -1.333 1.00 92.75 165 ASP A O 1
ATOM 1243 N N . PRO A 1 166 ? -15.809 -5.675 -2.991 1.00 89.88 166 PRO A N 1
ATOM 1244 C CA . PRO A 1 166 ? -15.803 -4.583 -3.967 1.00 89.88 166 PRO A CA 1
ATOM 1245 C C . PRO A 1 166 ? -17.131 -3.845 -4.134 1.00 89.88 166 PRO A C 1
ATOM 1247 O O . PRO A 1 166 ? -17.145 -2.628 -4.301 1.00 89.88 166 PRO A O 1
ATOM 1250 N N . ALA A 1 167 ? -18.258 -4.561 -4.067 1.00 88.19 167 ALA A N 1
ATOM 1251 C CA . ALA A 1 167 ? -19.589 -3.999 -4.278 1.00 88.19 167 ALA A CA 1
ATOM 1252 C C . ALA A 1 167 ? -20.010 -2.996 -3.189 1.00 88.19 167 ALA A C 1
ATOM 1254 O O . ALA A 1 167 ? -21.002 -2.278 -3.352 1.00 88.19 167 ALA A O 1
ATOM 1255 N N . LEU A 1 168 ? -19.299 -2.952 -2.058 1.00 88.50 168 LEU A N 1
ATOM 1256 C CA . LEU A 1 168 ? -19.605 -2.053 -0.947 1.00 88.50 168 LEU A CA 1
ATOM 1257 C C . LEU A 1 168 ? -18.901 -0.697 -1.043 1.00 88.50 168 LEU A C 1
ATOM 1259 O O . LEU A 1 168 ? -19.334 0.240 -0.361 1.00 88.50 168 LEU A O 1
ATOM 1263 N N . PHE A 1 169 ? -17.871 -0.574 -1.882 1.00 85.56 169 PHE A N 1
ATOM 1264 C CA . PHE A 1 169 ? -17.118 0.661 -2.077 1.00 85.56 169 PHE A CA 1
ATOM 1265 C C . PHE A 1 169 ? -17.783 1.520 -3.168 1.00 85.56 169 PHE A C 1
ATOM 1267 O O . PHE A 1 169 ? -18.136 1.008 -4.229 1.00 85.56 169 PHE A O 1
ATOM 1274 N N . PRO A 1 170 ? -18.027 2.821 -2.922 1.00 70.69 170 PRO A N 1
ATOM 1275 C CA . PRO A 1 170 ? -18.733 3.667 -3.877 1.00 70.69 170 PRO A CA 1
ATOM 1276 C C . PRO A 1 170 ? -17.910 3.890 -5.152 1.00 70.69 170 PRO A C 1
ATOM 1278 O O . PRO A 1 170 ? -16.786 4.384 -5.094 1.00 70.69 170 PRO A O 1
ATOM 1281 N N . SER A 1 171 ? -18.519 3.599 -6.305 1.00 58.31 171 SER A N 1
ATOM 1282 C CA . SER A 1 171 ? -17.981 3.817 -7.655 1.00 58.31 171 SER A CA 1
ATOM 1283 C C . SER A 1 171 ? -17.989 5.307 -8.031 1.00 58.31 171 SER A C 1
ATOM 1285 O O . SER A 1 171 ? -18.736 5.758 -8.897 1.00 58.31 171 SER A O 1
ATOM 1287 N N . GLY A 1 172 ? -17.200 6.113 -7.331 1.00 48.34 172 GLY A N 1
ATOM 1288 C CA . GLY A 1 172 ? -17.053 7.543 -7.587 1.00 48.34 172 GLY A CA 1
ATOM 1289 C C . GLY A 1 172 ? -15.889 7.842 -8.525 1.00 48.34 172 GLY A C 1
ATOM 1290 O O . GLY A 1 172 ? -14.958 8.510 -8.097 1.00 48.34 172 GLY A O 1
ATOM 1291 N N . GLY A 1 173 ? -15.934 7.360 -9.775 1.00 46.94 173 GLY A N 1
ATOM 1292 C CA . GLY A 1 173 ? -15.011 7.824 -10.824 1.00 46.94 173 GLY A CA 1
ATOM 1293 C C . GLY A 1 173 ? -13.984 6.836 -11.389 1.00 46.94 173 GLY A C 1
ATOM 1294 O O . GLY A 1 173 ? -12.948 7.298 -11.847 1.00 46.94 173 GLY A O 1
ATOM 1295 N N . GLY A 1 174 ? -14.271 5.530 -11.440 1.00 48.84 174 GLY A N 1
ATOM 1296 C CA . GLY A 1 174 ? -13.586 4.616 -12.375 1.00 48.84 174 GLY A CA 1
ATOM 1297 C C . GLY A 1 174 ? -13.062 3.308 -11.793 1.00 48.84 174 GLY A C 1
ATOM 1298 O O . GLY A 1 174 ? -13.129 2.299 -12.487 1.00 48.84 174 GLY A O 1
ATOM 1299 N N . ASP A 1 175 ? -12.663 3.280 -10.525 1.00 54.94 175 ASP A N 1
ATOM 1300 C CA . ASP A 1 175 ? -11.971 2.121 -9.958 1.00 54.94 175 ASP A CA 1
ATOM 1301 C C . ASP A 1 175 ? -12.744 1.576 -8.756 1.00 54.94 175 ASP A C 1
ATOM 1303 O O . ASP A 1 175 ? -12.789 2.174 -7.682 1.00 54.94 175 ASP A O 1
ATOM 1307 N N . ASN A 1 176 ? -13.417 0.443 -8.956 1.00 76.38 176 ASN A N 1
ATOM 1308 C CA . ASN A 1 176 ? -13.892 -0.349 -7.828 1.00 76.38 176 ASN A CA 1
ATOM 1309 C C . ASN A 1 176 ? -12.683 -1.022 -7.179 1.00 76.38 176 ASN A C 1
ATOM 1311 O O . ASN A 1 176 ? -11.745 -1.423 -7.872 1.00 76.38 176 ASN A O 1
ATOM 1315 N N . GLU A 1 177 ? -12.739 -1.211 -5.865 1.00 89.38 177 GLU A N 1
ATOM 1316 C CA . GLU A 1 177 ? -11.741 -2.024 -5.180 1.00 89.38 177 GLU A CA 1
ATOM 1317 C C . GLU A 1 177 ? -11.666 -3.427 -5.805 1.00 89.38 177 GLU A C 1
ATOM 1319 O O . GLU A 1 177 ? -12.691 -3.975 -6.226 1.00 89.38 177 GLU A O 1
ATOM 1324 N N . PRO A 1 178 ? -10.472 -4.029 -5.914 1.00 91.12 178 PRO A N 1
ATOM 1325 C CA . PRO A 1 178 ? -10.331 -5.318 -6.566 1.00 91.12 178 PRO A CA 1
ATOM 1326 C C . PRO A 1 178 ? -10.990 -6.423 -5.739 1.00 91.12 178 PRO A C 1
ATOM 1328 O O . PRO A 1 178 ? -11.017 -6.389 -4.511 1.00 91.12 178 PRO A O 1
ATOM 1331 N N . ALA A 1 179 ? -11.487 -7.461 -6.409 1.00 91.19 179 ALA A N 1
ATOM 1332 C CA . ALA A 1 179 ? -11.940 -8.659 -5.711 1.00 91.19 179 ALA A CA 1
ATOM 1333 C C . ALA A 1 179 ? -10.781 -9.346 -4.965 1.00 91.19 179 ALA A C 1
ATOM 1335 O O . ALA A 1 179 ? -9.620 -9.252 -5.363 1.00 91.19 179 ALA A O 1
ATOM 1336 N N . GLY A 1 180 ? -11.113 -10.091 -3.908 1.00 92.12 180 GLY A N 1
ATOM 1337 C CA . GLY A 1 180 ? -10.140 -10.889 -3.156 1.00 92.12 180 GLY A CA 1
ATOM 1338 C C . GLY A 1 180 ? -9.436 -10.155 -2.012 1.00 92.12 180 GLY A C 1
ATOM 1339 O O . GLY A 1 180 ? -8.488 -10.709 -1.455 1.00 92.12 180 GLY A O 1
ATOM 1340 N N . LEU A 1 181 ? -9.896 -8.956 -1.631 1.00 95.62 181 LEU A N 1
ATOM 1341 C CA . LEU A 1 181 ? -9.440 -8.304 -0.404 1.00 95.62 181 LEU A CA 1
ATOM 1342 C C . LEU A 1 181 ? -9.805 -9.139 0.827 1.00 95.62 181 LEU A C 1
ATOM 1344 O O . LEU A 1 181 ? -10.915 -9.653 0.960 1.00 95.62 181 LEU A O 1
ATOM 1348 N N . GLN A 1 182 ? -8.858 -9.241 1.749 1.00 95.88 182 GLN A N 1
ATOM 1349 C CA . GLN A 1 182 ? -8.987 -9.988 2.992 1.00 95.88 182 GLN A CA 1
ATOM 1350 C C . GLN A 1 182 ? -8.987 -9.032 4.183 1.00 95.88 182 GLN A C 1
ATOM 1352 O O . GLN A 1 182 ? -8.254 -8.040 4.192 1.00 95.88 182 GLN A O 1
ATOM 1357 N N . LEU A 1 183 ? -9.802 -9.343 5.192 1.00 96.69 183 LEU A N 1
ATOM 1358 C CA . LEU A 1 183 ? -9.872 -8.568 6.425 1.00 96.69 183 LEU A CA 1
ATOM 1359 C C . LEU A 1 183 ? -8.704 -8.926 7.353 1.00 96.69 183 LEU A C 1
ATOM 1361 O O . LEU A 1 183 ? -8.529 -10.086 7.719 1.00 96.69 183 LEU A O 1
ATOM 1365 N N . TYR A 1 184 ? -7.978 -7.908 7.798 1.00 95.88 184 TYR A N 1
ATOM 1366 C CA . TYR A 1 184 ? -6.924 -7.985 8.802 1.00 95.88 184 TYR A CA 1
ATOM 1367 C C . TYR A 1 184 ? -7.134 -6.933 9.876 1.00 95.88 184 TYR A C 1
ATOM 1369 O O . TYR A 1 184 ? -7.669 -5.866 9.604 1.00 95.88 184 TYR A O 1
ATOM 1377 N N . THR A 1 185 ? -6.634 -7.197 11.074 1.00 94.38 185 THR A N 1
ATOM 1378 C CA . THR A 1 185 ? -6.510 -6.183 12.121 1.00 94.38 185 THR A CA 1
ATOM 1379 C C . THR A 1 185 ? -5.054 -5.733 12.182 1.00 94.38 185 THR A C 1
ATOM 1381 O O . THR A 1 185 ? -4.145 -6.566 12.171 1.00 94.38 185 THR A O 1
ATOM 1384 N N . ASP A 1 186 ? -4.814 -4.425 12.163 1.00 91.25 186 ASP A N 1
ATOM 1385 C CA . ASP A 1 186 ? -3.470 -3.865 12.278 1.00 91.25 186 ASP A CA 1
ATOM 1386 C C . ASP A 1 186 ? -2.966 -3.816 13.733 1.00 91.25 186 ASP A C 1
ATOM 1388 O O . ASP A 1 186 ? -3.626 -4.263 14.670 1.00 91.25 186 ASP A O 1
ATOM 1392 N N . GLU A 1 187 ? -1.759 -3.281 13.916 1.00 89.00 187 GLU A N 1
ATOM 1393 C CA . GLU A 1 187 ? -1.103 -3.160 15.225 1.00 89.00 187 GLU A CA 1
ATOM 1394 C C . GLU A 1 187 ? -1.840 -2.246 16.220 1.00 89.00 187 GLU A C 1
ATOM 1396 O O . GLU A 1 187 ? -1.623 -2.370 17.422 1.00 89.00 187 GLU A O 1
ATOM 1401 N N . ASN A 1 188 ? -2.733 -1.376 15.739 1.00 91.88 188 ASN A N 1
ATOM 1402 C CA . ASN A 1 188 ? -3.538 -0.462 16.550 1.00 91.88 188 ASN A CA 1
ATOM 1403 C C . ASN A 1 188 ? -4.967 -0.986 16.783 1.00 91.88 188 ASN A C 1
ATOM 1405 O O . ASN A 1 188 ? -5.830 -0.241 17.252 1.00 91.88 188 ASN A O 1
ATOM 1409 N N . GLY A 1 189 ? -5.239 -2.249 16.438 1.00 93.75 189 GLY A N 1
ATOM 1410 C CA . GLY A 1 189 ? -6.561 -2.857 16.584 1.00 93.75 189 GLY A CA 1
ATOM 1411 C C . GLY A 1 189 ? -7.549 -2.462 15.485 1.00 93.75 189 GLY A C 1
ATOM 1412 O O . GLY A 1 189 ? -8.730 -2.801 15.570 1.00 93.75 189 GLY A O 1
ATOM 1413 N N . CYS A 1 190 ? -7.107 -1.747 14.447 1.00 94.38 190 CYS A N 1
ATOM 1414 C CA . CYS A 1 190 ? -7.995 -1.249 13.407 1.00 94.38 190 CYS A CA 1
ATOM 1415 C C . CYS A 1 190 ? -8.173 -2.279 12.282 1.00 94.38 190 CYS A C 1
ATOM 1417 O O . CYS A 1 190 ? -7.187 -2.838 11.792 1.00 94.38 190 CYS A O 1
ATOM 1419 N N . PRO A 1 191 ? -9.415 -2.535 11.834 1.00 96.44 191 PRO A N 1
ATOM 1420 C CA . PRO A 1 191 ? -9.674 -3.459 10.742 1.00 96.44 191 PRO A CA 1
ATOM 1421 C C . PRO A 1 191 ? -9.297 -2.825 9.395 1.00 96.44 191 PRO A C 1
ATOM 1423 O O . PRO A 1 191 ? -9.528 -1.635 9.172 1.00 96.44 191 PRO A O 1
ATOM 1426 N N . ARG A 1 192 ? -8.730 -3.628 8.493 1.00 95.75 192 ARG A N 1
ATOM 1427 C CA . ARG A 1 192 ? -8.183 -3.243 7.187 1.00 95.75 192 ARG A CA 1
ATOM 1428 C C . ARG A 1 192 ? -8.471 -4.319 6.143 1.00 95.75 192 ARG A C 1
ATOM 1430 O O . ARG A 1 192 ? -8.322 -5.504 6.425 1.00 95.75 192 ARG A O 1
ATOM 1437 N N . CYS A 1 193 ? -8.845 -3.913 4.941 1.00 96.62 193 CYS A N 1
ATOM 1438 C CA . CYS A 1 193 ? -9.007 -4.771 3.775 1.00 96.62 193 CYS A CA 1
ATOM 1439 C C . CYS A 1 193 ? -7.743 -4.699 2.920 1.00 96.62 193 CYS A C 1
ATOM 1441 O O . CYS A 1 193 ? -7.344 -3.613 2.498 1.00 96.62 193 CYS A O 1
ATOM 1443 N N . ARG A 1 194 ? -7.095 -5.847 2.700 1.00 96.94 194 ARG A N 1
ATOM 1444 C CA . ARG A 1 194 ? -5.778 -5.932 2.053 1.00 96.94 194 ARG A CA 1
ATOM 1445 C C . ARG A 1 194 ? -5.735 -6.982 0.959 1.00 96.94 194 ARG A C 1
ATOM 1447 O O . ARG A 1 194 ? -6.357 -8.034 1.089 1.00 96.94 194 ARG A O 1
ATOM 1454 N N . ASN A 1 195 ? -4.937 -6.736 -0.076 1.00 96.50 195 ASN A N 1
ATOM 1455 C CA . ASN A 1 195 ? -4.630 -7.724 -1.115 1.00 96.50 195 ASN A CA 1
ATOM 1456 C C . ASN A 1 195 ? -3.284 -8.432 -0.890 1.00 96.50 195 ASN A C 1
ATOM 1458 O O . ASN A 1 195 ? -2.656 -8.888 -1.837 1.00 96.50 195 ASN A O 1
ATOM 1462 N N . TYR A 1 196 ? -2.819 -8.534 0.349 1.00 96.06 196 TYR A N 1
ATOM 1463 C CA . TYR A 1 196 ? -1.610 -9.269 0.702 1.00 96.06 196 TYR A CA 1
ATOM 1464 C C . TYR A 1 196 ? -1.814 -10.007 2.021 1.00 96.06 196 TYR A C 1
ATOM 1466 O O . TYR A 1 196 ? -2.568 -9.561 2.885 1.00 96.06 196 TYR A O 1
ATOM 1474 N N . ASP A 1 197 ? -1.150 -11.151 2.150 1.00 92.00 197 ASP A N 1
ATOM 1475 C CA . ASP A 1 197 ? -1.288 -12.070 3.282 1.00 92.00 197 ASP A CA 1
ATOM 1476 C C . ASP A 1 197 ? 0.081 -12.341 3.921 1.00 92.00 197 ASP A C 1
ATOM 1478 O O . ASP A 1 197 ? 1.108 -12.328 3.236 1.00 92.00 197 ASP A O 1
ATOM 1482 N N . ARG A 1 198 ? 0.079 -12.596 5.238 1.00 87.75 198 ARG A N 1
ATOM 1483 C CA . ARG A 1 198 ? 1.227 -13.011 6.071 1.00 87.75 198 ARG A CA 1
ATOM 1484 C C . ARG A 1 198 ? 2.453 -12.092 6.057 1.00 87.75 198 ARG A C 1
ATOM 1486 O O . ARG A 1 198 ? 3.459 -12.413 6.685 1.00 87.75 198 ARG A O 1
ATOM 1493 N N . GLU A 1 199 ? 2.364 -10.936 5.415 1.00 92.12 199 GLU A N 1
ATOM 1494 C CA . GLU A 1 199 ? 3.439 -9.959 5.301 1.00 92.12 199 GLU A CA 1
ATOM 1495 C C . GLU A 1 199 ? 2.969 -8.573 5.751 1.00 92.12 199 GLU A C 1
ATOM 1497 O O . GLU A 1 199 ? 1.801 -8.203 5.635 1.00 92.12 199 GLU A O 1
ATOM 1502 N N . SER A 1 200 ? 3.901 -7.784 6.283 1.00 91.50 200 SER A N 1
ATOM 1503 C CA . SER A 1 200 ? 3.640 -6.373 6.578 1.00 91.50 200 SER A CA 1
ATOM 1504 C C . SER A 1 200 ? 3.633 -5.543 5.292 1.00 91.50 200 SER A C 1
ATOM 1506 O O . SER A 1 200 ? 4.334 -5.886 4.344 1.00 91.50 200 SER A O 1
ATOM 1508 N N . LEU A 1 201 ? 2.945 -4.393 5.294 1.00 92.25 201 LEU A N 1
ATOM 1509 C CA . LEU A 1 201 ? 2.976 -3.428 4.180 1.00 92.25 201 LEU A CA 1
ATOM 1510 C C . LEU A 1 201 ? 4.411 -3.114 3.721 1.00 92.25 201 LEU A C 1
ATOM 1512 O O . LEU A 1 201 ? 4.701 -3.074 2.531 1.00 92.25 201 LEU A O 1
ATOM 1516 N N . LYS A 1 202 ? 5.324 -2.950 4.687 1.00 90.38 202 LYS A N 1
ATOM 1517 C CA . LYS A 1 202 ? 6.750 -2.752 4.427 1.00 90.38 202 LYS A CA 1
ATOM 1518 C C . LYS A 1 202 ? 7.353 -3.938 3.677 1.00 90.38 202 LYS A C 1
ATOM 1520 O O . LYS A 1 202 ? 8.040 -3.722 2.696 1.00 90.38 202 LYS A O 1
ATOM 1525 N N . ALA A 1 203 ? 7.130 -5.165 4.141 1.00 91.12 203 ALA A N 1
ATOM 1526 C CA . ALA A 1 203 ? 7.700 -6.356 3.511 1.00 91.12 203 ALA A CA 1
ATOM 1527 C C . ALA A 1 203 ? 7.190 -6.551 2.075 1.00 91.12 203 ALA A C 1
ATOM 1529 O O . ALA A 1 203 ? 7.989 -6.847 1.194 1.00 91.12 203 ALA A O 1
ATOM 1530 N N . VAL A 1 204 ? 5.898 -6.301 1.838 1.00 93.44 204 VAL A N 1
ATOM 1531 C CA . VAL A 1 204 ? 5.312 -6.369 0.493 1.00 93.44 204 VAL A CA 1
ATOM 1532 C C . VAL A 1 204 ? 5.948 -5.326 -0.417 1.00 93.44 204 VAL A C 1
ATOM 1534 O O . VAL A 1 204 ? 6.461 -5.682 -1.471 1.00 93.44 204 VAL A O 1
ATOM 1537 N N . PHE A 1 205 ? 5.987 -4.060 0.012 1.00 91.69 205 PHE A N 1
ATOM 1538 C CA . PHE A 1 205 ? 6.606 -2.990 -0.773 1.00 91.69 205 PHE A CA 1
ATOM 1539 C C . PHE A 1 205 ? 8.089 -3.244 -1.045 1.00 91.69 205 PHE A C 1
ATOM 1541 O O . PHE A 1 205 ? 8.574 -2.939 -2.117 1.00 91.69 205 PHE A O 1
ATOM 1548 N N . MET A 1 206 ? 8.803 -3.833 -0.087 1.00 88.06 206 MET A N 1
ATOM 1549 C CA . MET A 1 206 ? 10.214 -4.181 -0.237 1.00 88.06 206 MET A CA 1
ATOM 1550 C C . MET A 1 206 ? 10.489 -5.246 -1.295 1.00 88.06 206 MET A C 1
ATOM 1552 O O . MET A 1 206 ? 11.634 -5.394 -1.717 1.00 88.06 206 MET A O 1
ATOM 1556 N N . CYS A 1 207 ? 9.476 -6.024 -1.662 1.00 90.56 207 CYS A N 1
ATOM 1557 C CA . CYS A 1 207 ? 9.583 -6.952 -2.770 1.00 90.56 207 CYS A CA 1
ATOM 1558 C C . CYS A 1 207 ? 9.335 -6.249 -4.118 1.00 90.56 207 CYS A C 1
ATOM 1560 O O . CYS A 1 207 ? 9.983 -6.605 -5.105 1.00 90.56 207 CYS A O 1
ATOM 1562 N N . LEU A 1 208 ? 8.403 -5.284 -4.153 1.00 88.81 208 LEU A N 1
ATOM 1563 C CA . LEU A 1 208 ? 8.026 -4.531 -5.357 1.00 88.81 208 LEU A CA 1
ATOM 1564 C C . LEU A 1 208 ? 9.182 -3.708 -5.935 1.00 88.81 208 LEU A C 1
ATOM 1566 O O . LEU A 1 208 ? 9.215 -3.616 -7.182 1.00 88.81 208 LEU A O 1
#

Secondary structure (DSSP, 8-state):
----------------------------------------------EEEEEEEE--SSS-S-HHHHHHHHHHHHHHHHHHSTTSSPEEEEEEEES----TT--BTTB--TT-STT---SSGGG--SPSSSSSEEEEEPPTT--EEEPSS-TT-EEEE---GGGG-GGGS--SSS-PPPTT-EEEE-TTS-EEEES--SS-HHHHHHH-